Protein AF-A0A3M6ZPI3-F1 (afdb_monomer_lite)

pLDDT: mean 74.6, std 17.14, range [39.28, 96.81]

Organism: Hortaea werneckii (NCBI:txid91943)

Radius of gyration: 44.66 Å; chains: 1; bounding box: 97×55×138 Å

Secondary structure (DSSP, 8-state):
--HHHHHHHHHHHHHHHHHHHHHHHHTSPPPPPP--------S-----PPPP-----------TTEEE--SSS--EEEHHHHHHHHHHHHHHHHHHHHHHHHHHHHHHHHHHHHHHHHHTEEEETTEEEEEEGGGTEEEEPP-SSSTTSPPPSEEEETTEEEEE-TTS-EEEHHHHHTT-SS------TTSPB-HHHHHHS--TTGGG-SSB--SS-HHHHHHS--HHHHTT---S-----HHHHHHHHHHHHHHHHHHS-SS----------------------------------------

Foldseek 3Di:
DPPVVVVVVVVVVVVVVVVVVVVVVVPPDDDDDDPDPPPDDDPDDDDDDDDDDDDDDPDDDDDPFWDFDPDPDRDIDGPVVVVVVVVVVVVVVVVVVVVVVVVVVVVVVVVVVVVVQVVQWDAWPNWIWGQPPPNQKTHGDDDPPCNPPAADQWTADPNFIWGQDPVRITGGPCVVQVPDPDHDQDAPPLAAADPCCQPVVDDPCPSVDNHDNDNADRCCRNQVDDPCVVVVNDPTDRDDDPVVVVVNVVVVVVVVVVVPPPDDDDDDDDDDDDDDDDDDDDDDDDDDDDDDDPDDPPDDDDD

Sequence (303 aa):
MSEQADLQARIAAIAGKINQHKQQQYDQPPPPPHPIHVHRWSPYGRGGRPLHKNRTLVVGGQQEGFVAARGINNQLMTKEAYDREQAAKQESKEQHRANKRQKRNEEEQNRILRYAEESHMLDVAGLRFRVAARGSKLVRVYDGVTDSQETPKRAQALQVNFFRTKHGNLARAGALASACRYPHINVSPAAPVCRSFATLGFCAKGPDCDKRHVVECPDYANHGFCADRDNGLCYLPHPDRAAILRKAAERQAKIEASQDFSDLSSDDEGEPDESEDVDSDVEIIVGEDTHELSHQQDFVKVA

Structure (mmCIF, N/CA/C/O backbone):
data_AF-A0A3M6ZPI3-F1
#
_entry.id   AF-A0A3M6ZPI3-F1
#
loop_
_atom_site.group_PDB
_atom_site.id
_atom_site.type_symbol
_atom_site.label_atom_id
_atom_site.label_alt_id
_atom_site.label_comp_id
_atom_site.label_asym_id
_atom_site.label_entity_id
_atom_site.label_seq_id
_atom_site.pdbx_PDB_ins_code
_atom_site.Cartn_x
_atom_site.Cartn_y
_atom_site.Cartn_z
_atom_site.occupancy
_atom_site.B_iso_or_equiv
_atom_site.auth_seq_id
_atom_site.auth_comp_id
_atom_site.auth_asym_id
_atom_site.auth_atom_id
_atom_site.pdbx_PDB_model_num
ATOM 1 N N . MET A 1 1 ? -7.763 25.723 18.746 1.00 53.34 1 MET A N 1
ATOM 2 C CA . MET A 1 1 ? -8.585 25.521 19.964 1.00 53.34 1 MET A CA 1
ATOM 3 C C . MET A 1 1 ? -10.079 25.291 19.664 1.00 53.34 1 MET A C 1
ATOM 5 O O . MET A 1 1 ? -10.839 25.173 20.611 1.00 53.34 1 MET A O 1
ATOM 9 N N . SER A 1 2 ? -10.530 25.188 18.403 1.00 75.06 2 SER A N 1
ATOM 10 C CA . SER A 1 2 ? -11.967 25.145 18.049 1.00 75.06 2 SER A CA 1
ATOM 11 C C . SER A 1 2 ? -12.523 23.757 17.697 1.00 75.06 2 SER A C 1
ATOM 13 O O . SER A 1 2 ? -13.659 23.459 18.040 1.00 75.06 2 SER A O 1
ATOM 15 N N . GLU A 1 3 ? -11.736 22.865 17.089 1.00 84.69 3 GLU A N 1
ATOM 16 C CA . GLU A 1 3 ? -12.272 21.612 16.522 1.00 84.69 3 GLU A CA 1
ATOM 17 C C . GLU A 1 3 ? -12.842 20.645 17.572 1.00 84.69 3 GLU A C 1
ATOM 19 O O . GLU A 1 3 ? -13.864 19.995 17.350 1.00 84.69 3 GLU A O 1
ATOM 24 N N . GLN A 1 4 ? -12.218 20.570 18.750 1.00 88.19 4 GLN A N 1
ATOM 25 C CA . GLN A 1 4 ? -12.686 19.700 19.830 1.00 88.19 4 GLN A CA 1
ATOM 26 C C . GLN A 1 4 ? -13.959 20.241 20.498 1.00 88.19 4 GLN A C 1
ATOM 28 O O . GLN A 1 4 ? -14.828 19.456 20.878 1.00 88.19 4 GLN A O 1
ATOM 33 N N . ALA A 1 5 ? -14.103 21.568 20.576 1.00 89.56 5 ALA A N 1
ATOM 34 C CA . ALA A 1 5 ? -15.322 22.217 21.052 1.00 89.56 5 ALA A CA 1
ATOM 35 C C . ALA A 1 5 ? -16.474 22.032 20.049 1.00 89.56 5 ALA A C 1
ATOM 37 O O . ALA A 1 5 ? -17.590 21.700 20.447 1.00 89.56 5 ALA A O 1
ATOM 38 N N . ASP A 1 6 ? -16.186 22.131 18.748 1.00 91.56 6 ASP A N 1
ATOM 39 C CA . ASP A 1 6 ? -17.165 21.896 17.683 1.00 91.56 6 ASP A CA 1
ATOM 40 C C . ASP A 1 6 ? -17.649 20.439 17.660 1.00 91.56 6 ASP A C 1
ATOM 42 O O . ASP A 1 6 ? -18.842 20.170 17.494 1.00 91.56 6 ASP A O 1
ATOM 46 N N . LEU A 1 7 ? -16.748 19.475 17.878 1.00 93.31 7 LEU A N 1
ATOM 47 C CA . LEU A 1 7 ? -17.109 18.063 18.014 1.00 93.31 7 LEU A CA 1
ATOM 48 C C . LEU A 1 7 ? -17.984 17.815 19.247 1.00 93.31 7 LEU A C 1
ATOM 50 O O . LEU A 1 7 ? -19.004 17.133 19.142 1.00 93.31 7 LEU A O 1
ATOM 54 N N . GLN A 1 8 ? -17.638 18.399 20.395 1.00 94.06 8 GLN A N 1
ATOM 55 C CA . GLN A 1 8 ? -18.449 18.289 21.611 1.00 94.06 8 GLN A CA 1
ATOM 56 C C . GLN A 1 8 ? -19.839 18.916 21.430 1.00 94.06 8 GLN A C 1
ATOM 58 O O . GLN A 1 8 ? -20.834 18.313 21.836 1.00 94.06 8 GLN A O 1
ATOM 63 N N . ALA A 1 9 ? -19.935 20.058 20.744 1.00 93.38 9 ALA A N 1
ATOM 64 C CA . ALA A 1 9 ? -21.207 20.699 20.421 1.00 93.38 9 ALA A CA 1
ATOM 65 C C . ALA A 1 9 ? -22.076 19.832 19.491 1.00 93.38 9 ALA A C 1
ATOM 67 O O . ALA A 1 9 ? -23.279 19.685 19.717 1.00 93.38 9 ALA A O 1
ATOM 68 N N . ARG A 1 10 ? -21.475 19.187 18.481 1.00 93.06 10 ARG A N 1
ATOM 69 C CA . ARG A 1 10 ? -22.184 18.255 17.584 1.00 93.06 10 ARG A CA 1
ATOM 70 C C . ARG A 1 10 ? -22.680 17.012 18.319 1.00 93.06 10 ARG A C 1
ATOM 72 O O . ARG A 1 10 ? -23.819 16.599 18.103 1.00 93.06 10 ARG A O 1
ATOM 79 N N . ILE A 1 11 ? -21.864 16.443 19.208 1.00 95.50 11 ILE A N 1
ATOM 80 C CA . ILE A 1 11 ? -22.257 15.296 20.040 1.00 95.50 11 ILE A CA 1
ATOM 81 C C . ILE A 1 11 ? -23.429 15.681 20.951 1.00 95.50 11 ILE A C 1
ATOM 83 O O . ILE A 1 11 ? -24.429 14.961 20.996 1.00 95.50 11 ILE A O 1
ATOM 87 N N . ALA A 1 12 ? -23.353 16.835 21.620 1.00 93.94 12 ALA A N 1
ATOM 88 C CA . ALA A 1 12 ? -24.421 17.330 22.486 1.00 93.94 12 ALA A CA 1
ATOM 89 C C . ALA A 1 12 ? -25.735 17.564 21.716 1.00 93.94 12 ALA A C 1
ATOM 91 O O . ALA A 1 12 ? -26.806 17.174 22.184 1.00 93.94 12 ALA A O 1
ATOM 92 N N . ALA A 1 13 ? -25.663 18.121 20.503 1.00 92.06 13 ALA A N 1
ATOM 93 C CA . ALA A 1 13 ? -26.831 18.337 19.650 1.00 92.06 13 ALA A CA 1
ATOM 94 C C . ALA A 1 13 ? -27.497 17.019 19.207 1.00 92.06 13 ALA A C 1
ATOM 96 O O . ALA A 1 13 ? -28.725 16.909 19.213 1.00 92.06 13 ALA A O 1
ATOM 97 N N . ILE A 1 14 ? -26.704 16.002 18.852 1.00 94.38 14 ILE A N 1
ATOM 98 C CA . ILE A 1 14 ? -27.220 14.674 18.484 1.00 94.38 14 ILE A CA 1
ATOM 99 C C . ILE A 1 14 ? -27.858 13.990 19.698 1.00 94.38 14 ILE A C 1
ATOM 101 O O . ILE A 1 14 ? -28.962 13.455 19.587 1.00 94.38 14 ILE A O 1
ATOM 105 N N . ALA A 1 15 ? -27.222 14.062 20.870 1.00 94.12 15 ALA A N 1
ATOM 106 C CA . ALA A 1 15 ? -27.777 13.519 22.107 1.00 94.12 15 ALA A CA 1
ATOM 107 C C . ALA A 1 15 ? -29.123 14.176 22.474 1.00 94.12 15 ALA A C 1
ATOM 109 O O . ALA A 1 15 ? -30.068 13.482 22.856 1.00 94.12 15 ALA A O 1
ATOM 110 N N . GLY A 1 16 ? -29.245 15.494 22.280 1.00 92.94 16 GLY A N 1
ATOM 111 C CA . GLY A 1 16 ? -30.501 16.226 22.457 1.00 92.94 16 GLY A CA 1
ATOM 112 C C . GLY A 1 16 ? -31.619 15.730 21.535 1.00 92.94 16 GLY A C 1
ATOM 113 O O . GLY A 1 16 ? -32.716 15.434 22.008 1.00 92.94 16 GLY A O 1
ATOM 114 N N . LYS A 1 17 ? -31.333 15.553 20.236 1.00 90.88 17 LYS A N 1
ATOM 115 C CA . LYS A 1 17 ? -32.304 15.023 19.257 1.00 90.88 17 LYS A CA 1
ATOM 116 C C . LYS A 1 17 ? -32.778 13.610 19.605 1.00 90.88 17 LYS A C 1
ATOM 118 O O . LYS A 1 17 ? -33.966 13.320 19.494 1.00 90.88 17 LYS A O 1
ATOM 123 N N . ILE A 1 18 ? -31.874 12.743 20.066 1.00 91.81 18 ILE A N 1
ATOM 124 C CA . ILE A 1 18 ? -32.220 11.377 20.487 1.00 91.81 18 ILE A CA 1
ATOM 125 C C . ILE A 1 18 ? -33.164 11.403 21.694 1.00 91.81 18 ILE A C 1
ATOM 127 O O . ILE A 1 18 ? -34.127 10.639 21.732 1.00 91.81 18 ILE A O 1
ATOM 131 N N . ASN A 1 19 ? -32.923 12.280 22.669 1.00 89.12 19 ASN A N 1
ATOM 132 C CA . ASN A 1 19 ? -33.780 12.385 23.850 1.00 89.12 19 ASN A CA 1
ATOM 133 C C . ASN A 1 19 ? -35.176 12.923 23.514 1.00 89.12 19 ASN A C 1
ATOM 135 O O . ASN A 1 19 ? -36.155 12.394 24.033 1.00 89.12 19 ASN A O 1
ATOM 139 N N . GLN A 1 20 ? -35.278 13.896 22.605 1.00 85.31 20 GLN A N 1
ATOM 140 C CA . GLN A 1 20 ? -36.570 14.379 22.101 1.00 85.31 20 GLN A CA 1
ATOM 141 C C . GLN A 1 20 ? -37.336 13.272 21.371 1.00 85.31 20 GLN A C 1
ATOM 143 O O . GLN A 1 20 ? -38.523 13.078 21.614 1.00 85.31 20 GLN A O 1
ATOM 148 N N . HIS A 1 21 ? -36.655 12.494 20.525 1.00 82.56 21 HIS A N 1
ATOM 149 C CA . HIS A 1 21 ? -37.292 11.392 19.806 1.00 82.56 21 HIS A CA 1
ATOM 150 C C . HIS A 1 21 ? -37.744 10.264 20.747 1.00 82.56 21 HIS A C 1
ATOM 152 O O . HIS A 1 21 ? -38.820 9.698 20.572 1.00 82.56 21 HIS A O 1
ATOM 158 N N . LYS A 1 22 ? -36.967 9.979 21.799 1.00 84.00 22 LYS A N 1
ATOM 159 C CA . LYS A 1 22 ? -37.374 9.043 22.855 1.00 84.00 22 LYS A CA 1
ATOM 160 C C . LYS A 1 22 ? -38.575 9.558 23.645 1.00 84.00 22 LYS A C 1
ATOM 162 O O . LYS A 1 22 ? -39.481 8.778 23.893 1.00 84.00 22 LYS A O 1
ATOM 167 N N . GLN A 1 23 ? -38.618 10.842 24.009 1.00 79.81 23 GLN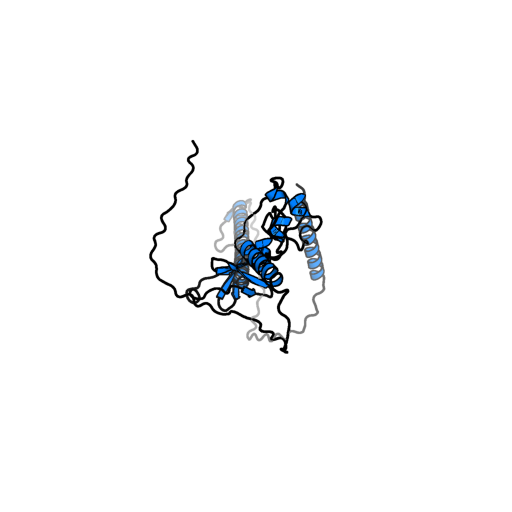 A N 1
ATOM 168 C CA . GLN A 1 23 ? -39.795 11.441 24.657 1.00 79.81 23 GLN A CA 1
ATOM 169 C C . GLN A 1 23 ? -41.045 11.316 23.776 1.00 79.81 23 GLN A C 1
ATOM 171 O O . GLN A 1 23 ? -42.066 10.841 24.254 1.00 79.81 23 GLN A O 1
ATOM 176 N N . GLN A 1 24 ? -40.929 11.587 22.471 1.00 77.44 24 GLN A N 1
ATOM 177 C CA . GLN A 1 24 ? -42.028 11.388 21.515 1.00 77.44 24 GLN A CA 1
ATOM 178 C C . GLN A 1 24 ? -42.494 9.925 21.417 1.00 77.44 24 GLN A C 1
ATOM 180 O O . GLN A 1 24 ? -43.673 9.678 21.178 1.00 77.44 24 GLN A O 1
ATOM 185 N N . GLN A 1 25 ? -41.600 8.948 21.609 1.00 70.19 25 GLN A N 1
ATOM 186 C CA . GLN A 1 25 ? -41.982 7.533 21.693 1.00 70.19 25 GLN A CA 1
ATOM 187 C C . GLN A 1 25 ? -42.700 7.182 23.005 1.00 70.19 25 GLN A C 1
ATOM 189 O O . GLN A 1 25 ? -43.543 6.290 22.997 1.00 70.19 25 GLN A O 1
ATOM 194 N N . TYR A 1 26 ? -42.396 7.862 24.115 1.00 65.75 26 TYR A N 1
ATOM 195 C CA . TYR A 1 26 ? -43.089 7.659 25.394 1.00 65.75 26 TYR A CA 1
ATOM 196 C C . TYR A 1 26 ? -44.476 8.317 25.440 1.00 65.75 26 TYR A C 1
ATOM 198 O O . TYR A 1 26 ? -45.334 7.830 26.172 1.00 65.75 26 TYR A O 1
ATOM 206 N N . ASP A 1 27 ? -44.709 9.368 24.648 1.00 67.25 27 ASP A N 1
ATOM 207 C CA . ASP A 1 27 ? -46.010 10.049 24.540 1.00 67.25 27 ASP A CA 1
ATOM 208 C C . ASP A 1 27 ? -47.000 9.348 23.588 1.00 67.25 27 ASP A C 1
ATOM 210 O O . ASP A 1 27 ? -48.148 9.780 23.457 1.00 67.25 27 ASP A O 1
ATOM 214 N N . GLN A 1 28 ? -46.606 8.250 22.931 1.00 65.81 28 GLN A N 1
ATOM 215 C CA . GLN A 1 28 ? -47.577 7.411 22.229 1.00 65.81 28 GLN A CA 1
ATOM 216 C C . GLN A 1 28 ? -48.425 6.644 23.257 1.00 65.81 28 GLN A C 1
ATOM 218 O O . GLN A 1 28 ? -47.864 5.945 24.107 1.00 65.81 28 GLN A O 1
ATOM 223 N N . PRO A 1 29 ? -49.769 6.735 23.199 1.00 67.12 29 PRO A N 1
ATOM 224 C CA . PRO A 1 29 ? -50.619 5.926 24.059 1.00 67.12 29 PRO A CA 1
ATOM 225 C C . PRO A 1 29 ? -50.303 4.443 23.815 1.00 67.12 29 PRO A C 1
ATOM 227 O O . PRO A 1 29 ? -50.091 4.047 22.663 1.00 67.12 29 PRO A O 1
ATOM 230 N N . PRO A 1 30 ? -50.242 3.614 24.873 1.00 67.19 30 PRO A N 1
ATOM 231 C CA . PRO A 1 30 ? -49.919 2.205 24.715 1.00 67.19 30 PRO A CA 1
ATOM 232 C C . PRO A 1 30 ? -50.911 1.553 23.739 1.00 67.19 30 PRO A C 1
ATOM 234 O O . PRO A 1 30 ? -52.104 1.878 23.788 1.00 67.19 30 PRO A O 1
ATOM 237 N N . PRO A 1 31 ? -50.459 0.637 22.860 1.00 67.50 31 PRO A N 1
ATOM 238 C CA . PRO A 1 31 ? -51.375 -0.115 22.015 1.00 67.50 31 PRO A CA 1
ATOM 239 C C . PRO A 1 31 ? -52.409 -0.832 22.898 1.00 67.50 31 PRO A C 1
ATOM 241 O O . PRO A 1 31 ? -52.067 -1.261 24.010 1.00 67.50 31 PRO A O 1
ATOM 244 N N . PRO A 1 32 ? -53.672 -0.955 22.445 1.00 67.88 32 PRO A N 1
ATOM 245 C CA . PRO A 1 32 ? -54.704 -1.618 23.227 1.00 67.88 32 PRO A CA 1
ATOM 246 C C . PRO A 1 32 ? -54.232 -3.034 23.582 1.00 67.88 32 PRO A C 1
ATOM 248 O O . PRO A 1 32 ? -53.682 -3.726 22.720 1.00 67.88 32 PRO A O 1
ATOM 251 N N . PRO A 1 33 ? -54.404 -3.477 24.839 1.00 60.94 33 PRO A N 1
ATOM 252 C CA . PRO A 1 33 ? -53.925 -4.783 25.252 1.00 60.94 33 PRO A CA 1
ATOM 253 C C . PRO A 1 33 ? -54.627 -5.859 24.424 1.00 60.94 33 PRO A C 1
ATOM 255 O O . PRO A 1 33 ? -55.851 -5.989 24.452 1.00 60.94 33 PRO A O 1
ATOM 258 N N . HIS A 1 34 ? -53.845 -6.651 23.692 1.00 61.28 34 HIS A N 1
ATOM 259 C CA . HIS A 1 34 ? -54.332 -7.902 23.127 1.00 61.28 34 HIS A CA 1
ATOM 260 C C . HIS A 1 34 ? -54.788 -8.806 24.284 1.00 61.28 34 HIS A C 1
ATOM 262 O O . HIS A 1 34 ? -54.111 -8.839 25.318 1.00 61.28 34 HIS A O 1
ATOM 268 N N . PRO A 1 35 ? -55.912 -9.534 24.158 1.00 50.72 35 PRO A N 1
ATOM 269 C CA . PRO A 1 35 ? -56.387 -10.404 25.222 1.00 50.72 35 PRO A CA 1
ATOM 270 C C . PRO A 1 35 ? -55.397 -11.558 25.400 1.00 50.72 35 PRO A C 1
ATOM 272 O O . PRO A 1 35 ? -55.419 -12.551 24.678 1.00 50.72 35 PRO A O 1
ATOM 275 N N . ILE A 1 36 ? -54.495 -11.416 26.370 1.00 47.53 36 ILE A N 1
ATOM 276 C CA . ILE A 1 36 ? -53.650 -12.512 26.826 1.00 47.53 36 ILE A CA 1
ATOM 277 C C . ILE A 1 36 ? -54.541 -13.413 27.677 1.00 47.53 36 ILE A C 1
ATOM 279 O O . ILE A 1 36 ? -54.899 -13.068 28.804 1.00 47.53 36 ILE A O 1
ATOM 283 N N . HIS A 1 37 ? -54.887 -14.583 27.143 1.00 51.16 37 HIS A N 1
ATOM 284 C CA . HIS A 1 37 ? -55.410 -15.691 27.934 1.00 51.16 37 HIS A CA 1
ATOM 285 C C . HIS A 1 37 ? -54.324 -16.163 28.909 1.00 51.16 37 HIS A C 1
ATOM 287 O O . HIS A 1 37 ? -53.529 -17.057 28.626 1.00 51.16 37 HIS A O 1
ATOM 293 N N . VAL A 1 38 ? -54.277 -15.542 30.085 1.00 46.59 38 VAL A N 1
ATOM 294 C CA . VAL A 1 38 ? -53.527 -16.052 31.232 1.00 46.59 38 VAL A CA 1
ATOM 295 C C . VAL A 1 38 ? -54.338 -17.188 31.845 1.00 46.59 38 VAL A C 1
ATOM 297 O O . VAL A 1 38 ? -55.257 -16.965 32.632 1.00 46.59 38 VAL A O 1
ATOM 300 N N . HIS A 1 39 ? -53.982 -18.430 31.523 1.00 47.19 39 HIS A N 1
ATOM 301 C CA . HIS A 1 39 ? -54.366 -19.575 32.345 1.00 47.19 39 HIS A CA 1
ATOM 302 C C . HIS A 1 39 ? -53.589 -19.515 33.665 1.00 47.19 39 HIS A C 1
ATOM 304 O O . HIS A 1 39 ? -52.565 -20.166 33.854 1.00 47.19 39 HIS A O 1
ATOM 310 N N . ARG A 1 40 ? -54.075 -18.694 34.599 1.00 45.50 40 ARG A N 1
ATOM 311 C CA . ARG A 1 40 ? -53.619 -18.686 35.988 1.00 45.50 40 ARG A CA 1
ATOM 312 C C . ARG A 1 40 ? -54.341 -19.798 36.744 1.00 45.50 40 ARG A C 1
ATOM 314 O O . ARG A 1 40 ? -55.361 -19.562 37.381 1.00 45.50 40 ARG A O 1
ATOM 321 N N . TRP A 1 41 ? -53.800 -21.010 36.688 1.00 40.91 41 TRP A N 1
ATOM 322 C CA . TRP A 1 41 ? -54.114 -22.035 37.682 1.00 40.91 41 TRP A CA 1
ATOM 323 C C . TRP A 1 41 ? -53.323 -21.734 38.963 1.00 40.91 41 TRP A C 1
ATOM 325 O O . TRP A 1 41 ? -52.097 -21.679 38.948 1.00 40.91 41 TRP A O 1
ATOM 335 N N . SER A 1 42 ? -54.028 -21.503 40.071 1.00 49.81 42 SER A N 1
ATOM 336 C CA . SER A 1 42 ? -53.460 -21.409 41.422 1.00 49.81 42 SER A CA 1
ATOM 337 C C . SER A 1 42 ? -54.408 -22.140 42.382 1.00 49.81 42 SER A C 1
ATOM 339 O O . SER A 1 42 ? -55.502 -21.624 42.608 1.00 49.81 42 SER A O 1
ATOM 341 N N . PRO A 1 43 ? -54.053 -23.312 42.949 1.00 53.34 43 PRO A N 1
ATOM 342 C CA . PRO A 1 43 ? -55.037 -24.185 43.600 1.00 53.34 43 PRO A CA 1
ATOM 343 C C . PRO A 1 43 ? -55.426 -23.807 45.034 1.00 53.34 43 PRO A C 1
ATOM 345 O O . PRO A 1 43 ? -56.278 -24.470 45.609 1.00 53.34 43 PRO A O 1
ATOM 348 N N . TYR A 1 44 ? -54.856 -22.760 45.638 1.00 49.94 44 TYR A N 1
ATOM 349 C CA . TYR A 1 44 ? -55.232 -22.363 46.998 1.00 49.94 44 TYR A CA 1
ATOM 350 C C . TYR A 1 44 ? -55.310 -20.843 47.132 1.00 49.94 44 TYR A C 1
ATOM 352 O O . TYR A 1 44 ? -54.299 -20.140 47.148 1.00 49.94 44 TYR A O 1
ATOM 360 N N . GLY A 1 45 ? -56.538 -20.334 47.246 1.00 51.03 45 GLY A N 1
ATOM 361 C CA . GLY A 1 45 ? -56.807 -18.979 47.704 1.00 51.03 45 GLY A CA 1
ATOM 362 C C . GLY A 1 45 ? -56.515 -18.882 49.197 1.00 51.03 45 GLY A C 1
ATOM 363 O O . GLY A 1 45 ? -57.255 -19.425 50.013 1.00 51.03 45 GLY A O 1
ATOM 364 N N . ARG A 1 46 ? -55.439 -18.186 49.573 1.00 49.19 46 ARG A N 1
ATOM 365 C CA . ARG A 1 46 ? -55.210 -17.804 50.968 1.00 49.19 46 ARG A CA 1
ATOM 366 C C . ARG A 1 46 ? -55.574 -16.332 51.131 1.00 49.19 46 ARG A C 1
ATOM 368 O O . ARG A 1 46 ? -54.844 -15.452 50.682 1.00 49.19 46 ARG A O 1
ATOM 375 N N . GLY A 1 47 ? -56.723 -16.083 51.757 1.00 51.41 47 GLY A N 1
ATOM 376 C CA . GLY A 1 47 ? -57.144 -14.753 52.179 1.00 51.41 47 GLY A CA 1
ATOM 377 C C . GLY A 1 47 ? -56.080 -14.110 53.070 1.00 51.41 47 GLY A C 1
ATOM 378 O O . GLY A 1 47 ? -55.771 -14.611 54.151 1.00 51.41 47 GLY A O 1
ATOM 379 N N . GLY A 1 48 ? -55.504 -13.006 52.601 1.00 47.78 48 GLY A N 1
ATOM 380 C CA . GLY A 1 48 ? -54.637 -12.150 53.398 1.00 47.78 48 GLY A CA 1
ATOM 381 C C . GLY A 1 48 ? -55.489 -11.163 54.186 1.00 47.78 48 GLY A C 1
ATOM 382 O O . GLY A 1 48 ? -56.064 -10.245 53.609 1.00 47.78 48 GLY A O 1
ATOM 383 N N . ARG A 1 49 ? -55.579 -11.357 55.505 1.00 53.03 49 ARG A N 1
ATOM 384 C CA . ARG A 1 49 ? -56.100 -10.350 56.442 1.00 53.03 49 ARG A CA 1
ATOM 385 C C . ARG A 1 49 ? -55.321 -9.033 56.273 1.00 53.03 49 ARG A C 1
ATOM 387 O O . ARG A 1 49 ? -54.100 -9.091 56.111 1.00 53.03 49 ARG A O 1
ATOM 394 N N . PRO A 1 50 ? -55.967 -7.858 56.365 1.00 53.34 50 PRO A N 1
ATOM 395 C CA . PRO A 1 50 ? -55.247 -6.596 56.350 1.00 53.34 50 PRO A CA 1
ATOM 396 C C . PRO A 1 50 ? -54.392 -6.486 57.617 1.00 53.34 50 PRO A C 1
ATOM 398 O O . PRO A 1 50 ? -54.887 -6.572 58.741 1.00 53.34 50 PRO A O 1
ATOM 401 N N . LEU A 1 51 ? -53.086 -6.331 57.411 1.00 46.91 51 LEU A N 1
ATOM 402 C CA . LEU A 1 51 ? -52.100 -6.079 58.451 1.00 46.91 51 LEU A CA 1
ATOM 403 C C . LEU A 1 51 ? -52.427 -4.736 59.120 1.00 46.91 51 LEU A C 1
ATOM 405 O O . LEU A 1 51 ? -52.438 -3.688 58.471 1.00 46.91 51 LEU A O 1
ATOM 409 N N . HIS A 1 52 ? -52.723 -4.781 60.416 1.00 48.31 52 HIS A N 1
ATOM 410 C CA . HIS A 1 52 ? -52.931 -3.607 61.249 1.00 48.31 52 HIS A CA 1
ATOM 411 C C . HIS A 1 52 ? -51.667 -2.737 61.208 1.00 48.31 52 HIS A C 1
ATOM 413 O O . HIS A 1 52 ? -50.562 -3.183 61.505 1.00 48.31 52 HIS A O 1
ATOM 419 N N . LYS A 1 53 ? -51.824 -1.478 60.792 1.00 52.16 53 LYS A N 1
ATOM 420 C CA . LYS A 1 53 ? -50.765 -0.475 60.901 1.00 52.16 53 LYS A CA 1
ATOM 421 C C . LYS A 1 53 ? -50.600 -0.158 62.383 1.00 52.16 53 LYS A C 1
ATOM 423 O O . LYS A 1 53 ? -51.507 0.396 62.999 1.00 52.16 53 LYS A O 1
ATOM 428 N N . ASN A 1 54 ? -49.456 -0.524 62.947 1.00 48.16 54 ASN A N 1
ATOM 429 C CA . ASN A 1 54 ? -49.103 -0.184 64.319 1.00 48.16 54 ASN A CA 1
ATOM 430 C C . ASN A 1 54 ? -49.118 1.342 64.477 1.00 48.16 54 ASN A C 1
ATOM 432 O O . ASN A 1 54 ? -48.304 2.044 63.874 1.00 48.16 54 ASN A O 1
ATOM 436 N N . ARG A 1 55 ? -50.066 1.845 65.277 1.00 51.28 55 ARG A N 1
ATOM 437 C CA . ARG A 1 55 ? -50.062 3.208 65.819 1.00 51.28 55 ARG A CA 1
ATOM 438 C C . ARG A 1 55 ? -48.759 3.383 66.592 1.00 51.28 55 ARG A C 1
ATOM 440 O O . ARG A 1 55 ? -48.544 2.713 67.597 1.00 51.28 55 ARG A O 1
ATOM 447 N N . THR A 1 56 ? -47.889 4.264 66.119 1.00 52.69 56 THR A N 1
ATOM 448 C CA . THR A 1 56 ? -46.722 4.703 66.882 1.00 52.69 56 THR A CA 1
ATOM 449 C C . THR A 1 56 ? -47.208 5.455 68.117 1.00 52.69 56 THR A C 1
ATOM 451 O O . THR A 1 56 ? -47.855 6.495 68.000 1.00 52.69 56 THR A O 1
ATOM 454 N N . LEU A 1 57 ? -46.928 4.897 69.293 1.00 53.09 57 LEU A N 1
ATOM 455 C CA . LEU A 1 57 ? -47.077 5.553 70.587 1.00 53.09 57 LEU A CA 1
ATOM 456 C C . LEU A 1 57 ? -46.040 6.684 70.645 1.00 53.09 57 LEU A C 1
ATOM 458 O O . LEU A 1 57 ? -44.840 6.423 70.677 1.00 53.09 57 LEU A O 1
ATOM 462 N N . VAL A 1 58 ? -46.497 7.935 70.588 1.00 47.50 58 VAL A N 1
ATOM 463 C CA . VAL A 1 58 ? -45.652 9.101 70.865 1.00 47.50 58 VAL A CA 1
ATOM 464 C C . VAL A 1 58 ? -45.564 9.217 72.383 1.00 47.50 58 VAL A C 1
ATOM 466 O O . VAL A 1 58 ? -46.504 9.674 73.028 1.00 47.50 58 VAL A O 1
ATOM 469 N N . VAL A 1 59 ? -44.461 8.735 72.955 1.00 46.00 59 VAL A N 1
ATOM 470 C CA . VAL A 1 59 ? -44.107 8.996 74.353 1.00 46.00 59 VAL A CA 1
ATOM 471 C C . VAL A 1 59 ? -43.400 10.347 74.383 1.00 46.00 59 VAL A C 1
ATOM 473 O O . VAL A 1 59 ? -42.359 10.522 73.753 1.00 46.00 59 VAL A O 1
ATOM 476 N N . GLY A 1 60 ? -44.015 11.315 75.061 1.00 46.00 60 GLY A N 1
ATOM 477 C CA . GLY A 1 60 ? -43.440 12.633 75.295 1.00 46.00 60 GLY A CA 1
ATOM 478 C C . GLY A 1 60 ? -42.236 12.545 76.230 1.00 46.00 60 GLY A C 1
ATOM 479 O O . GLY A 1 60 ? -42.326 11.974 77.313 1.00 46.00 60 GLY A O 1
ATOM 480 N N . GLY A 1 61 ? -41.120 13.122 75.799 1.00 44.41 61 GLY A N 1
ATOM 481 C CA . GLY A 1 61 ? -39.907 13.277 76.593 1.00 44.41 61 GLY A CA 1
ATOM 482 C C . GLY A 1 61 ? -38.760 13.736 75.701 1.00 44.41 61 GLY A C 1
ATOM 483 O O . GLY A 1 61 ? -38.407 13.047 74.750 1.00 44.41 61 GLY A O 1
ATOM 484 N N . GLN A 1 62 ? -38.224 14.922 75.978 1.00 49.59 62 GLN A N 1
ATOM 485 C CA . GLN A 1 62 ? -37.127 15.562 75.252 1.00 49.59 62 GLN A CA 1
ATOM 486 C C . GLN A 1 62 ? -35.909 14.629 75.140 1.00 49.59 62 GLN A C 1
ATOM 488 O O . GLN A 1 62 ? -35.155 14.460 76.092 1.00 49.59 62 GLN A O 1
ATOM 493 N N . GLN A 1 63 ? -35.703 14.033 73.968 1.00 54.66 63 GLN A N 1
ATOM 494 C CA . GLN A 1 63 ? -34.423 13.454 73.559 1.00 54.66 63 GLN A CA 1
ATOM 495 C C . GLN A 1 63 ? -34.128 13.949 72.145 1.00 54.66 63 GLN A C 1
ATOM 497 O O . GLN A 1 63 ? -34.295 13.242 71.151 1.00 54.66 63 GLN A O 1
ATOM 502 N N . GLU A 1 64 ? -33.766 15.225 72.048 1.00 55.91 64 GLU A N 1
ATOM 503 C CA . GLU A 1 64 ? -33.350 15.836 70.792 1.00 55.91 64 GLU A CA 1
ATOM 504 C C . GLU A 1 64 ? -32.020 15.210 70.352 1.00 55.91 64 GLU A C 1
ATOM 506 O O . GLU A 1 64 ? -30.978 15.451 70.953 1.00 55.91 64 GLU A O 1
ATOM 511 N N . GLY A 1 65 ? -32.058 14.360 69.319 1.00 60.62 65 GLY A N 1
ATOM 512 C CA . GLY A 1 65 ? -30.850 13.904 68.621 1.00 60.62 65 GLY A CA 1
ATOM 513 C C . GLY A 1 65 ? -30.683 12.398 68.423 1.00 60.62 65 GLY A C 1
ATOM 514 O O . GLY A 1 65 ? -29.768 12.012 67.698 1.00 60.62 65 GLY A O 1
ATOM 515 N N . PHE A 1 66 ? -31.546 11.545 68.983 1.00 57.84 66 PHE A N 1
ATOM 516 C CA . PHE A 1 66 ? -31.455 10.089 68.804 1.00 57.84 66 PHE A CA 1
ATOM 517 C C . PHE A 1 66 ? -32.574 9.549 67.906 1.00 57.84 66 PHE A C 1
ATOM 519 O O . PHE A 1 66 ? -33.749 9.857 68.095 1.00 57.84 66 PHE A O 1
ATOM 526 N N . VAL A 1 67 ? -32.209 8.730 66.917 1.00 63.44 67 VAL A N 1
ATOM 527 C CA . VAL A 1 67 ? -33.143 8.065 65.998 1.00 63.44 67 VAL A CA 1
ATOM 528 C C . VAL A 1 67 ? -33.042 6.559 66.229 1.00 63.44 67 VAL A C 1
ATOM 530 O O . VAL A 1 67 ? -31.951 5.989 66.229 1.00 63.44 67 VAL A O 1
ATOM 533 N N . ALA A 1 68 ? -34.181 5.898 66.441 1.00 59.25 68 ALA A N 1
ATOM 534 C CA . ALA A 1 68 ? -34.223 4.445 66.570 1.00 59.25 68 ALA A CA 1
ATOM 535 C C . ALA A 1 68 ? -34.031 3.795 65.191 1.00 59.25 68 ALA A C 1
ATOM 537 O O . ALA A 1 68 ? -34.887 3.928 64.308 1.00 59.25 68 ALA A O 1
ATOM 538 N N . ALA A 1 69 ? -32.925 3.073 65.004 1.00 56.91 69 ALA A N 1
ATOM 539 C CA . ALA A 1 69 ? -32.711 2.279 63.804 1.00 56.91 69 ALA A CA 1
ATOM 540 C C . ALA A 1 69 ? -33.728 1.125 63.783 1.00 56.91 69 ALA A C 1
ATOM 542 O O . ALA A 1 69 ? -33.731 0.267 64.665 1.00 56.91 69 ALA A O 1
ATOM 543 N N . ARG A 1 70 ? -34.622 1.097 62.785 1.00 60.88 70 ARG A N 1
ATOM 544 C CA . ARG A 1 70 ? -35.590 0.001 62.595 1.00 60.88 70 ARG A CA 1
ATOM 545 C C . ARG A 1 70 ? -34.874 -1.226 62.015 1.00 60.88 70 ARG A C 1
ATOM 547 O O . ARG A 1 70 ? -34.962 -1.494 60.819 1.00 60.88 70 ARG A O 1
ATOM 554 N N . GLY A 1 71 ? -34.128 -1.930 62.862 1.00 62.09 71 GLY A N 1
ATOM 555 C CA . GLY A 1 71 ? -33.433 -3.185 62.574 1.00 62.09 71 GLY A CA 1
ATOM 556 C C . GLY A 1 71 ? -33.773 -4.263 63.608 1.00 62.09 71 GLY A C 1
ATOM 557 O O . GLY A 1 71 ? -34.466 -4.000 64.581 1.00 62.09 71 GLY A O 1
ATOM 558 N N . ILE A 1 72 ? -33.288 -5.491 63.398 1.00 59.09 72 ILE A N 1
ATOM 559 C CA . ILE A 1 72 ? -33.551 -6.643 64.289 1.00 59.09 72 ILE A CA 1
ATOM 560 C C . ILE A 1 72 ? -33.023 -6.391 65.715 1.00 59.09 72 ILE A C 1
ATOM 562 O O . ILE A 1 72 ? -33.609 -6.863 66.683 1.00 59.09 72 ILE A O 1
ATOM 566 N N . ASN A 1 73 ? -31.981 -5.568 65.843 1.00 61.31 73 ASN A N 1
ATOM 567 C CA . ASN A 1 73 ? -31.481 -5.059 67.113 1.00 61.31 73 ASN A CA 1
ATOM 568 C C . ASN A 1 73 ? -31.774 -3.554 67.153 1.00 61.31 73 ASN A C 1
ATOM 570 O O . ASN A 1 73 ? -31.123 -2.782 66.451 1.00 61.31 73 ASN A O 1
ATOM 574 N N . ASN A 1 74 ? -32.777 -3.143 67.930 1.00 62.69 74 ASN A N 1
ATOM 575 C CA . ASN A 1 74 ? -33.182 -1.742 68.087 1.00 62.69 74 ASN A CA 1
ATOM 576 C C . ASN A 1 74 ? -32.125 -0.961 68.890 1.00 62.69 74 ASN A C 1
ATOM 578 O O . ASN A 1 74 ? -32.314 -0.688 70.074 1.00 62.69 74 ASN A O 1
ATOM 582 N N . GLN A 1 75 ? -30.991 -0.637 68.271 1.00 68.12 75 GLN A N 1
ATOM 583 C CA . GLN A 1 75 ? -29.974 0.225 68.868 1.00 68.12 75 GLN A CA 1
ATOM 584 C C . GLN A 1 75 ? -30.334 1.699 68.643 1.00 68.12 75 GLN A C 1
ATOM 586 O O . GLN A 1 75 ? -30.745 2.103 67.551 1.00 68.12 75 GLN A O 1
ATOM 591 N N . LEU A 1 76 ? -30.201 2.500 69.703 1.00 68.81 76 LEU A N 1
ATOM 592 C CA . LEU A 1 76 ? -30.366 3.950 69.649 1.00 68.81 76 LEU A CA 1
ATOM 593 C C . LEU A 1 76 ? -29.083 4.558 69.065 1.00 68.81 76 LEU A C 1
ATOM 595 O O . LEU A 1 76 ? -28.011 4.387 69.640 1.00 68.81 76 LEU A O 1
ATOM 599 N N . MET A 1 77 ? -29.179 5.258 67.934 1.00 70.12 77 MET A N 1
ATOM 600 C CA . MET A 1 77 ? -28.046 5.962 67.321 1.00 70.12 77 MET A CA 1
ATOM 601 C C . MET A 1 77 ? -28.300 7.467 67.289 1.00 70.12 77 MET A C 1
ATOM 603 O O . MET A 1 77 ? -29.450 7.912 67.269 1.00 70.12 77 MET A O 1
ATOM 607 N N . THR A 1 78 ? -27.229 8.265 67.273 1.00 83.44 78 THR A N 1
ATOM 608 C CA . THR A 1 78 ? -27.342 9.705 67.015 1.00 83.44 78 THR A CA 1
ATOM 609 C C . THR A 1 78 ? -27.831 9.934 65.582 1.00 83.44 78 THR A C 1
ATOM 611 O O . THR A 1 78 ? -27.520 9.159 64.674 1.00 83.44 78 THR A O 1
ATOM 614 N N . LYS A 1 79 ? -28.602 11.001 65.357 1.00 82.38 79 LYS A N 1
ATOM 615 C CA . LYS A 1 79 ? -29.178 11.349 64.047 1.00 82.38 79 LYS A CA 1
ATOM 616 C C . LYS A 1 79 ? -28.115 11.404 62.945 1.00 82.38 79 LYS A C 1
ATOM 618 O O . LYS A 1 79 ? -28.290 10.826 61.880 1.00 82.38 79 LYS A O 1
ATOM 623 N N . GLU A 1 80 ? -26.970 12.007 63.247 1.00 86.38 80 GLU A N 1
ATOM 624 C CA . GLU A 1 80 ? -25.846 12.113 62.314 1.00 86.38 80 GLU A CA 1
ATOM 625 C C . GLU A 1 80 ? -25.207 10.762 61.968 1.00 86.38 80 GLU A C 1
ATOM 627 O O . GLU A 1 80 ? -24.721 10.579 60.852 1.00 86.38 80 GLU A O 1
ATOM 632 N N . ALA A 1 81 ? -25.167 9.818 62.916 1.00 83.81 81 ALA A N 1
ATOM 633 C CA . ALA A 1 81 ? -24.641 8.478 62.665 1.00 83.81 81 ALA A CA 1
ATOM 634 C C . ALA A 1 81 ? -25.595 7.675 61.773 1.00 83.81 81 ALA A C 1
ATOM 636 O O . ALA A 1 81 ? -25.146 7.006 60.843 1.00 83.81 81 ALA A O 1
ATOM 637 N N . TYR A 1 82 ? -26.904 7.809 62.002 1.00 84.00 82 TYR A N 1
ATOM 638 C CA . TYR A 1 82 ? -27.929 7.194 61.166 1.00 84.00 82 TYR A CA 1
ATOM 639 C C . TYR A 1 82 ? -27.882 7.722 59.725 1.00 84.00 82 TYR A C 1
ATOM 641 O O . TYR A 1 82 ? -27.871 6.931 58.781 1.00 84.00 82 TYR A O 1
ATOM 649 N N . ASP A 1 83 ? -27.793 9.042 59.546 1.00 86.81 83 ASP A N 1
ATOM 650 C CA . ASP A 1 83 ? -27.748 9.669 58.221 1.00 86.81 83 ASP A CA 1
ATOM 651 C C . ASP A 1 83 ? -26.482 9.258 57.443 1.00 86.81 83 ASP A C 1
ATOM 653 O O . ASP A 1 83 ? -26.568 8.920 56.259 1.00 86.81 83 ASP A O 1
ATOM 657 N N . ARG A 1 84 ? -25.322 9.172 58.117 1.00 88.81 84 ARG A N 1
ATOM 658 C CA . ARG A 1 84 ? -24.076 8.642 57.529 1.00 88.81 84 ARG A CA 1
ATOM 659 C C . ARG A 1 84 ? -24.195 7.177 57.110 1.00 88.81 84 ARG A C 1
ATOM 661 O O . ARG A 1 84 ? -23.726 6.817 56.034 1.00 88.81 84 ARG A O 1
ATOM 668 N N . GLU A 1 85 ? -24.838 6.331 57.914 1.00 88.31 85 GLU A N 1
ATOM 669 C CA . GLU A 1 85 ? -25.040 4.918 57.569 1.00 88.31 85 GLU A CA 1
ATOM 670 C C . GLU A 1 85 ? -26.008 4.753 56.386 1.00 88.31 85 GLU A C 1
ATOM 672 O O . GLU A 1 85 ? -25.775 3.932 55.493 1.00 88.31 85 GLU A O 1
ATOM 677 N N . GLN A 1 86 ? -27.076 5.557 56.328 1.00 85.25 86 GLN A N 1
ATOM 678 C CA . GLN A 1 86 ? -27.989 5.546 55.184 1.00 85.25 86 GLN A CA 1
ATOM 679 C C . GLN A 1 86 ? -27.297 6.014 53.900 1.00 85.25 86 GLN A C 1
ATOM 681 O O . GLN A 1 86 ? -27.480 5.371 52.862 1.00 85.25 86 GLN A O 1
ATOM 686 N N . ALA A 1 87 ? -26.478 7.069 53.974 1.00 92.44 87 ALA A N 1
ATOM 687 C CA . ALA A 1 87 ? -25.675 7.542 52.851 1.00 92.44 87 ALA A CA 1
ATOM 688 C C . ALA A 1 87 ? -24.691 6.459 52.376 1.00 92.44 87 ALA A C 1
ATOM 690 O O . ALA A 1 87 ? -24.739 6.066 51.213 1.00 92.44 87 ALA A O 1
ATOM 691 N N . ALA A 1 88 ? -23.915 5.853 53.284 1.00 93.06 88 ALA A N 1
ATOM 692 C CA . ALA A 1 88 ? -22.982 4.771 52.951 1.00 93.06 88 ALA A CA 1
ATOM 693 C C . ALA A 1 88 ? -23.686 3.556 52.314 1.00 93.06 88 ALA A C 1
ATOM 695 O O . ALA A 1 88 ? -23.187 2.930 51.376 1.00 93.06 88 ALA A O 1
ATOM 696 N N . LYS A 1 89 ? -24.896 3.223 52.780 1.00 91.19 89 LYS A N 1
ATOM 697 C CA . LYS A 1 89 ? -25.708 2.142 52.206 1.00 91.19 89 LYS A CA 1
ATOM 698 C C . LYS A 1 89 ? -26.245 2.488 50.817 1.00 91.19 89 LYS A C 1
ATOM 700 O O . LYS A 1 89 ? -26.384 1.589 49.982 1.00 91.19 89 LYS A O 1
ATOM 705 N N . GLN A 1 90 ? -26.587 3.752 50.564 1.00 90.25 90 GLN A N 1
ATOM 706 C CA . GLN A 1 90 ? -26.971 4.228 49.233 1.00 90.25 90 GLN A CA 1
ATOM 707 C C . GLN A 1 90 ? -25.776 4.207 48.279 1.00 90.25 90 GLN A C 1
ATOM 709 O O . GLN A 1 90 ? -25.898 3.624 47.202 1.00 90.25 90 GLN A O 1
ATOM 714 N N . GLU A 1 91 ? -24.620 4.709 48.709 1.00 95.12 91 GLU A N 1
ATOM 715 C CA . GLU A 1 91 ? -23.371 4.687 47.943 1.00 95.12 91 GLU A CA 1
ATOM 716 C C . GLU A 1 91 ? -22.947 3.259 47.594 1.00 95.12 91 GLU A C 1
ATOM 718 O O . GLU A 1 91 ? -22.682 2.964 46.434 1.00 95.12 91 GLU A O 1
ATOM 723 N N . SER A 1 92 ? -22.977 2.323 48.547 1.00 95.12 92 SER A N 1
ATOM 724 C CA . SER A 1 92 ? -22.660 0.910 48.289 1.00 95.12 92 SER A CA 1
ATOM 725 C C . SER A 1 92 ? -23.605 0.279 47.255 1.00 95.12 92 SER A C 1
ATOM 727 O O . SER A 1 92 ? -23.173 -0.441 46.348 1.00 95.12 92 SER A O 1
ATOM 729 N N . LYS A 1 93 ? -24.910 0.581 47.330 1.00 93.88 93 LYS A N 1
ATOM 730 C CA . LYS A 1 93 ? -25.885 0.132 46.321 1.00 93.88 93 LYS A CA 1
ATOM 731 C C . LYS A 1 93 ? -25.617 0.757 44.955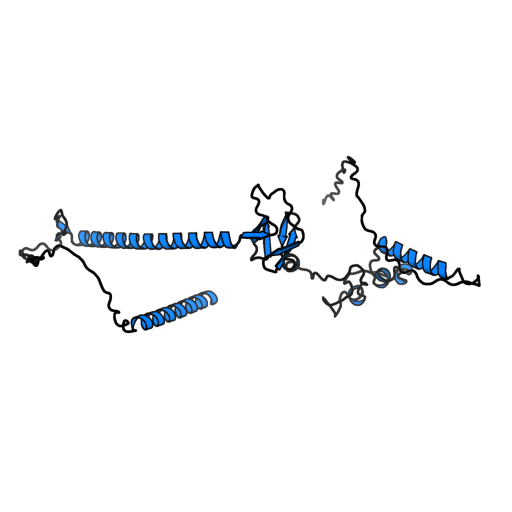 1.00 93.88 93 LYS A C 1
ATOM 733 O O . LYS A 1 93 ? -25.816 0.091 43.937 1.00 93.88 93 LYS A O 1
ATOM 738 N N . GLU A 1 94 ? -25.208 2.017 44.918 1.00 94.00 94 GLU A N 1
ATOM 739 C CA . GLU A 1 94 ? -24.880 2.726 43.687 1.00 94.00 94 GLU A CA 1
ATOM 740 C C . GLU A 1 94 ? -23.588 2.194 43.057 1.00 94.00 94 GLU A C 1
ATOM 742 O O . GLU A 1 94 ? -23.601 1.855 41.875 1.00 94.00 94 GLU A O 1
ATOM 747 N N . GLN A 1 95 ? -22.540 1.962 43.850 1.00 94.69 95 GLN A N 1
ATOM 748 C CA . GLN A 1 95 ? -21.310 1.282 43.438 1.00 94.69 95 GLN A CA 1
ATOM 749 C C . GLN A 1 95 ? -21.598 -0.122 42.899 1.00 94.69 95 GLN A C 1
ATOM 751 O O . GLN A 1 95 ? -21.110 -0.492 41.835 1.00 94.69 95 GLN A O 1
ATOM 756 N N . HIS A 1 96 ? -22.464 -0.898 43.560 1.00 96.06 96 HIS A N 1
ATOM 757 C CA . HIS A 1 96 ? -22.857 -2.217 43.060 1.00 96.06 96 HIS A CA 1
ATOM 758 C C . HIS A 1 96 ? -23.559 -2.132 41.692 1.00 96.06 96 HIS A C 1
ATOM 760 O O . HIS A 1 96 ? -23.286 -2.927 40.787 1.00 96.06 96 HIS A O 1
ATOM 766 N N . ARG A 1 97 ? -24.445 -1.144 41.503 1.00 95.31 97 ARG A N 1
ATOM 767 C CA . ARG A 1 97 ? -25.097 -0.887 40.208 1.00 95.31 97 ARG A CA 1
ATOM 768 C C . ARG A 1 97 ? -24.093 -0.419 39.151 1.00 95.31 97 ARG A C 1
ATOM 770 O O . ARG A 1 97 ? -24.220 -0.840 38.002 1.00 95.31 97 ARG A O 1
ATOM 777 N N . ALA A 1 98 ? -23.120 0.411 39.522 1.00 95.75 98 ALA A N 1
ATOM 778 C CA . ALA A 1 98 ? -22.060 0.895 38.644 1.00 95.75 98 ALA A CA 1
ATOM 779 C C . ALA A 1 98 ? -21.140 -0.249 38.193 1.00 95.75 98 ALA A C 1
ATOM 781 O O . ALA A 1 98 ? -20.988 -0.452 36.990 1.00 95.75 98 ALA A O 1
ATOM 782 N N . ASN A 1 99 ? -20.660 -1.086 39.116 1.00 96.00 99 ASN A N 1
ATOM 783 C CA . ASN A 1 99 ? -19.840 -2.262 38.805 1.00 96.00 99 ASN A CA 1
ATOM 784 C C . ASN A 1 99 ? -20.589 -3.247 37.899 1.00 96.00 99 ASN A C 1
ATOM 786 O O . ASN A 1 99 ? -20.030 -3.770 36.939 1.00 96.00 99 ASN A O 1
ATOM 790 N N . LYS A 1 100 ? -21.895 -3.460 38.126 1.00 96.81 100 LYS A N 1
ATOM 791 C CA . LYS A 1 100 ? -22.721 -4.296 37.237 1.00 96.81 100 LYS A CA 1
ATOM 792 C C . LYS A 1 100 ? -22.881 -3.695 35.832 1.00 96.81 100 LYS A C 1
ATOM 794 O O . LYS A 1 100 ? -23.059 -4.437 34.867 1.00 96.81 100 LYS A O 1
ATOM 799 N N . ARG A 1 101 ? -22.864 -2.364 35.689 1.00 93.50 101 ARG A N 1
ATOM 800 C CA . ARG A 1 101 ? -22.838 -1.697 34.374 1.00 93.50 101 ARG A CA 1
ATOM 801 C C . ARG A 1 101 ? -21.470 -1.857 33.712 1.00 93.50 101 ARG A C 1
ATOM 803 O O . ARG A 1 101 ? -21.441 -2.272 32.563 1.00 93.50 101 ARG A O 1
ATOM 810 N N . GLN A 1 102 ? -20.380 -1.617 34.440 1.00 94.25 102 GLN A N 1
ATOM 811 C CA . GLN A 1 102 ? -19.013 -1.784 33.934 1.00 94.25 102 GLN A CA 1
ATOM 812 C C . GLN A 1 102 ? -18.757 -3.212 33.452 1.00 94.25 102 GLN A C 1
ATOM 814 O O . GLN A 1 102 ? -18.379 -3.389 32.303 1.00 94.25 102 GLN A O 1
ATOM 819 N N . LYS A 1 103 ? -19.111 -4.226 34.250 1.00 96.19 103 LYS A N 1
ATOM 820 C CA . LYS A 1 103 ? -18.955 -5.634 33.861 1.00 96.19 103 LYS A CA 1
ATOM 821 C C . LYS A 1 103 ? -19.689 -5.982 32.560 1.00 96.19 103 LYS A C 1
ATOM 823 O O . LYS A 1 103 ? -19.147 -6.685 31.719 1.00 96.19 103 LYS A O 1
ATOM 828 N N . ARG A 1 104 ? -20.909 -5.463 32.361 1.00 93.56 104 ARG A N 1
ATOM 829 C CA . ARG A 1 104 ? -21.648 -5.663 31.099 1.00 93.56 104 ARG A CA 1
ATOM 830 C C . ARG A 1 104 ? -20.969 -4.968 29.920 1.00 93.56 104 ARG A C 1
ATOM 832 O O . ARG A 1 104 ? -20.887 -5.563 28.853 1.00 93.56 104 ARG A O 1
ATOM 839 N N . ASN A 1 105 ? -20.467 -3.750 30.121 1.00 94.81 105 ASN A N 1
ATOM 840 C CA . ASN A 1 105 ? -19.724 -3.031 29.087 1.00 94.81 105 ASN A CA 1
ATOM 841 C C . ASN A 1 105 ? -18.421 -3.763 28.723 1.00 94.81 105 ASN A C 1
ATOM 843 O O . ASN A 1 105 ? -18.096 -3.856 27.548 1.00 94.81 105 ASN A O 1
ATOM 847 N N . GLU A 1 106 ? -17.699 -4.312 29.701 1.00 94.06 106 GLU A N 1
ATOM 848 C CA . GLU A 1 106 ? -16.484 -5.109 29.479 1.00 94.06 106 GLU A CA 1
ATOM 849 C C . GLU A 1 106 ? -16.785 -6.414 28.731 1.00 94.06 106 GLU A C 1
ATOM 851 O O . GLU A 1 106 ? -16.082 -6.773 27.789 1.00 94.06 106 GLU A O 1
ATOM 856 N N . GLU A 1 107 ? -17.856 -7.121 29.103 1.00 92.81 107 GLU A N 1
ATOM 857 C CA . GLU A 1 107 ? -18.314 -8.323 28.396 1.00 92.81 107 GLU A CA 1
ATOM 858 C C . GLU A 1 107 ? -18.697 -8.016 26.938 1.00 92.81 107 GLU A C 1
ATOM 860 O O . GLU A 1 107 ? -18.368 -8.788 26.033 1.00 92.81 107 GLU A O 1
ATOM 865 N N . GLU A 1 108 ? -19.362 -6.886 26.692 1.00 91.56 108 GLU A N 1
ATOM 866 C CA . GLU A 1 108 ? -19.719 -6.427 25.348 1.00 91.56 108 GLU A CA 1
ATOM 867 C C . GLU A 1 108 ? -18.481 -6.012 24.540 1.00 91.56 108 GLU A C 1
ATOM 869 O O . GLU A 1 108 ? -18.334 -6.435 23.392 1.00 91.56 108 GLU A O 1
ATOM 874 N N . GLN A 1 109 ? -17.541 -5.283 25.148 1.00 88.62 109 GLN A N 1
ATOM 875 C CA . GLN A 1 109 ? -16.258 -4.944 24.526 1.00 88.62 109 GLN A CA 1
ATOM 876 C C . GLN A 1 109 ? -15.471 -6.198 24.138 1.00 88.62 109 GLN A C 1
ATOM 878 O O . GLN A 1 109 ? -15.025 -6.311 22.998 1.00 88.62 109 GLN A O 1
ATOM 883 N N . ASN A 1 110 ? -15.361 -7.178 25.035 1.00 90.12 110 ASN A N 1
ATOM 884 C CA . ASN A 1 110 ? -14.680 -8.441 24.751 1.00 90.12 110 ASN A CA 1
ATOM 885 C C . ASN A 1 110 ? -15.371 -9.236 23.636 1.00 90.12 110 ASN A C 1
ATOM 887 O O . ASN A 1 110 ? -14.701 -9.855 22.810 1.00 90.12 110 ASN A O 1
ATOM 891 N N . ARG A 1 111 ? -16.708 -9.201 23.567 1.00 90.44 111 ARG A N 1
ATOM 892 C CA . ARG A 1 111 ? -17.463 -9.818 22.468 1.00 90.44 111 ARG A CA 1
ATOM 893 C C . ARG A 1 111 ? -17.151 -9.149 21.127 1.00 90.44 111 ARG A C 1
ATOM 895 O O . ARG A 1 111 ? -16.923 -9.855 20.147 1.00 90.44 111 ARG A O 1
ATOM 902 N N . ILE A 1 112 ? -17.119 -7.816 21.088 1.00 83.31 112 ILE A N 1
ATOM 903 C CA . ILE A 1 112 ? -16.782 -7.047 19.881 1.00 83.31 112 ILE A CA 1
ATOM 904 C C . ILE A 1 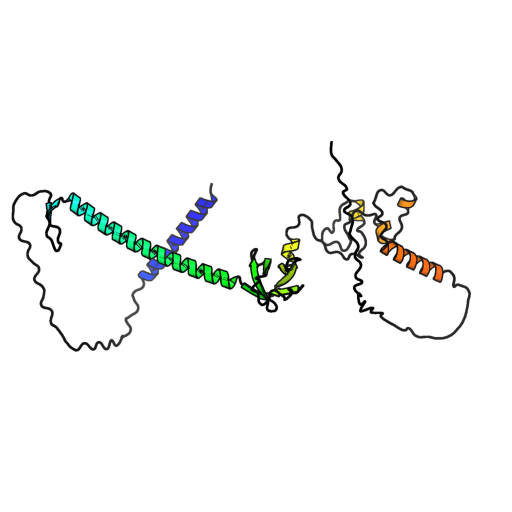112 ? -15.343 -7.338 19.443 1.00 83.31 112 ILE A C 1
ATOM 906 O O . ILE A 1 112 ? -15.109 -7.573 18.260 1.00 83.31 112 ILE A O 1
ATOM 910 N N . LEU A 1 113 ? -14.391 -7.376 20.381 1.00 80.31 113 LEU A N 1
ATOM 911 C CA . LEU A 1 113 ? -12.988 -7.679 20.086 1.00 80.31 113 LEU A CA 1
ATOM 912 C C . LEU A 1 113 ? -12.815 -9.072 19.470 1.00 80.31 113 LEU A C 1
ATOM 914 O O . LEU A 1 113 ? -12.136 -9.195 18.456 1.00 80.31 113 LEU A O 1
ATOM 918 N N . ARG A 1 114 ? -13.490 -10.098 20.007 1.00 80.12 114 ARG A N 1
ATOM 919 C CA . ARG A 1 114 ? -13.454 -11.456 19.432 1.00 80.12 114 ARG A CA 1
ATOM 920 C C . ARG A 1 114 ? -13.982 -11.502 17.999 1.00 80.12 114 ARG A C 1
ATOM 922 O O . ARG A 1 114 ? -13.345 -12.086 17.131 1.00 80.12 114 ARG A O 1
ATOM 929 N N . TYR A 1 115 ? -15.109 -10.839 17.740 1.00 76.69 115 TYR A N 1
ATOM 930 C CA . TYR A 1 115 ? -15.679 -10.782 16.392 1.00 76.69 115 TYR A CA 1
ATOM 931 C C . TYR A 1 115 ? -14.778 -10.000 15.417 1.00 76.69 115 TYR A C 1
ATOM 933 O O . TYR A 1 115 ? -14.652 -10.350 14.242 1.00 76.69 115 TYR A O 1
ATOM 941 N N . ALA A 1 116 ? -14.109 -8.949 15.898 1.00 72.56 116 ALA A N 1
ATOM 942 C CA . ALA A 1 116 ? -13.128 -8.201 15.117 1.00 72.56 116 ALA A CA 1
ATOM 943 C C . ALA A 1 116 ? -11.887 -9.049 14.781 1.00 72.56 116 ALA A C 1
ATOM 945 O O . ALA A 1 116 ? -11.399 -8.999 13.657 1.00 72.56 116 ALA A O 1
ATOM 946 N N . GLU A 1 117 ? -11.377 -9.850 15.719 1.00 70.56 117 GLU A N 1
ATOM 947 C CA . GLU A 1 117 ? -10.259 -10.768 15.464 1.00 70.56 117 GLU A CA 1
ATOM 948 C C . GLU A 1 117 ? -10.612 -11.849 14.434 1.00 70.56 117 GLU A C 1
ATOM 950 O O . GLU A 1 117 ? -9.819 -12.097 13.525 1.00 70.56 117 GLU A O 1
ATOM 955 N N . GLU A 1 118 ? -11.810 -12.436 14.522 1.00 68.25 118 GLU A N 1
ATOM 956 C CA . GLU A 1 118 ? -12.302 -13.430 13.557 1.00 68.25 118 GLU A CA 1
ATOM 957 C C . GLU A 1 118 ? -12.519 -12.841 12.159 1.00 68.25 118 GLU A C 1
ATOM 959 O O . GLU A 1 118 ? -12.074 -13.416 11.168 1.00 68.25 118 GLU A O 1
ATOM 964 N N . SER A 1 119 ? -13.138 -11.663 12.062 1.00 69.50 119 SER A N 1
ATOM 965 C CA . SER A 1 119 ? -13.401 -11.001 10.772 1.00 69.50 119 SER A CA 1
ATOM 966 C C . SER A 1 119 ? -12.145 -10.488 10.058 1.00 69.50 119 SER A C 1
ATOM 968 O O . SER A 1 119 ? -12.185 -10.210 8.859 1.00 69.50 119 SER A O 1
ATOM 970 N N . HIS A 1 120 ? -11.011 -10.390 10.754 1.00 83.94 120 HIS A N 1
ATOM 971 C CA . HIS A 1 120 ? -9.719 -10.074 10.149 1.00 83.94 120 HIS A CA 1
ATOM 972 C C . HIS A 1 120 ? -8.956 -11.312 9.666 1.00 83.94 120 HIS A C 1
ATOM 974 O O . HIS A 1 120 ? -7.810 -11.163 9.246 1.00 83.94 120 HIS A O 1
ATOM 980 N N . MET A 1 121 ? -9.528 -12.515 9.713 1.00 86.19 121 MET A N 1
ATOM 981 C CA . MET A 1 121 ? -8.914 -13.708 9.130 1.00 86.19 121 MET A CA 1
ATOM 982 C C . MET A 1 121 ? -9.501 -14.007 7.748 1.00 86.19 121 MET A C 1
ATOM 984 O O . MET A 1 121 ? -10.704 -13.900 7.534 1.00 86.19 121 MET A O 1
ATOM 988 N N . LEU A 1 122 ? -8.638 -14.355 6.795 1.00 87.81 122 LEU A N 1
ATOM 989 C CA . LEU A 1 122 ? -9.004 -14.729 5.432 1.00 87.81 122 LEU A CA 1
ATOM 990 C C . LEU A 1 122 ? -8.245 -15.984 5.010 1.00 87.81 122 LEU A C 1
ATOM 992 O O . LEU A 1 122 ? -7.034 -16.072 5.216 1.00 87.81 122 LEU A O 1
ATOM 996 N N . ASP A 1 123 ? -8.951 -16.886 4.336 1.00 88.81 123 ASP A N 1
ATOM 997 C CA . ASP A 1 123 ? -8.370 -18.073 3.718 1.00 88.81 123 ASP A CA 1
ATOM 998 C C . ASP A 1 123 ? -8.120 -17.823 2.235 1.00 88.81 123 ASP A C 1
ATOM 1000 O O . ASP A 1 123 ? -9.022 -17.459 1.478 1.00 88.81 123 ASP A O 1
ATOM 1004 N N . VAL A 1 124 ? -6.875 -18.016 1.806 1.00 87.81 124 VAL A N 1
ATOM 1005 C CA . VAL A 1 124 ? -6.470 -17.846 0.411 1.00 87.81 124 VAL A CA 1
ATOM 1006 C C . VAL A 1 124 ? -5.645 -19.059 -0.000 1.00 87.81 124 VAL A C 1
ATOM 1008 O O . VAL A 1 124 ? -4.562 -19.280 0.534 1.00 87.81 124 VAL A O 1
ATOM 1011 N N . ALA A 1 125 ? -6.163 -19.851 -0.945 1.00 84.06 125 ALA A N 1
ATOM 1012 C CA . ALA A 1 125 ? -5.549 -21.104 -1.409 1.00 84.06 125 ALA A CA 1
ATOM 1013 C C . ALA A 1 125 ? -5.253 -22.119 -0.279 1.00 84.06 125 ALA A C 1
ATOM 1015 O O . ALA A 1 125 ? -4.233 -22.798 -0.306 1.00 84.06 125 ALA A O 1
ATOM 1016 N N . GLY A 1 126 ? -6.132 -22.202 0.728 1.00 85.06 126 GLY A N 1
ATOM 1017 C CA . GLY A 1 126 ? -5.964 -23.104 1.877 1.00 85.06 126 GLY A CA 1
ATOM 1018 C C . GLY A 1 126 ? -4.987 -22.605 2.949 1.00 85.06 126 GLY A C 1
ATOM 1019 O O . GLY A 1 126 ? -4.719 -23.326 3.905 1.00 85.06 126 GLY A O 1
ATOM 1020 N N . LEU A 1 127 ? -4.475 -21.376 2.813 1.00 90.62 127 LEU A N 1
ATOM 1021 C CA . LEU A 1 127 ? -3.576 -20.736 3.773 1.00 90.62 127 LEU A CA 1
ATOM 1022 C C . LEU A 1 127 ? -4.297 -19.614 4.520 1.00 90.62 127 LEU A C 1
ATOM 1024 O O . LEU A 1 127 ? -4.990 -18.800 3.903 1.00 90.62 127 LEU A O 1
ATOM 1028 N N . ARG A 1 128 ? -4.076 -19.541 5.837 1.00 91.06 128 ARG A N 1
ATOM 1029 C CA . ARG A 1 128 ? -4.662 -18.520 6.711 1.00 91.06 128 ARG A CA 1
ATOM 1030 C C . ARG A 1 128 ? -3.853 -17.231 6.710 1.00 91.06 128 ARG A C 1
ATOM 1032 O O . ARG A 1 128 ? -2.639 -17.221 6.927 1.00 91.06 128 ARG A O 1
ATOM 1039 N N . PHE A 1 129 ? -4.547 -16.113 6.537 1.00 91.12 129 PHE A N 1
ATOM 1040 C CA . PHE A 1 129 ? -3.967 -14.779 6.596 1.00 91.12 129 PHE A CA 1
ATOM 1041 C C . PHE A 1 129 ? -4.742 -13.859 7.531 1.00 91.12 129 PHE A C 1
ATOM 1043 O O . PHE A 1 129 ? -5.967 -13.853 7.546 1.00 91.12 129 PHE A O 1
ATOM 1050 N N . ARG A 1 130 ? -4.020 -13.000 8.252 1.00 90.94 130 ARG A N 1
ATOM 1051 C CA . ARG A 1 130 ? -4.581 -11.884 9.013 1.00 90.94 130 ARG A CA 1
ATOM 1052 C C . ARG A 1 130 ? -4.537 -10.599 8.192 1.00 90.94 130 ARG A C 1
ATOM 1054 O O . ARG A 1 130 ? -3.481 -10.200 7.695 1.00 90.94 130 ARG A O 1
ATOM 1061 N N . VAL A 1 131 ? -5.662 -9.908 8.103 1.00 90.50 131 VAL A N 1
ATOM 1062 C CA . VAL A 1 131 ? -5.799 -8.601 7.470 1.00 90.50 131 VAL A CA 1
ATOM 1063 C C . VAL A 1 131 ? -5.077 -7.544 8.308 1.00 90.50 131 VAL A C 1
ATOM 1065 O O . VAL A 1 131 ? -5.378 -7.328 9.478 1.00 90.50 131 VAL A O 1
ATOM 1068 N N . ALA A 1 132 ? -4.109 -6.865 7.700 1.00 84.94 132 ALA A N 1
ATOM 1069 C CA . ALA A 1 132 ? -3.314 -5.803 8.301 1.00 84.94 132 ALA A CA 1
ATOM 1070 C C . ALA A 1 132 ? -3.337 -4.541 7.425 1.00 84.94 132 ALA A C 1
ATOM 1072 O O . ALA A 1 132 ? -3.772 -4.558 6.269 1.00 84.94 132 ALA A O 1
ATOM 1073 N N . ALA A 1 133 ? -2.859 -3.422 7.980 1.00 79.44 133 ALA A N 1
ATOM 1074 C CA . ALA A 1 133 ? -2.731 -2.146 7.267 1.00 79.44 133 ALA A CA 1
ATOM 1075 C C . ALA A 1 133 ? -4.020 -1.742 6.517 1.00 79.44 133 ALA A C 1
ATOM 1077 O O . ALA A 1 133 ? -3.989 -1.448 5.322 1.00 79.44 133 ALA A O 1
ATOM 1078 N N . ARG A 1 134 ? -5.166 -1.781 7.217 1.00 81.06 134 ARG A N 1
ATOM 1079 C CA . ARG A 1 134 ? -6.500 -1.446 6.677 1.00 81.06 134 ARG A CA 1
ATOM 1080 C C . ARG A 1 134 ? -6.907 -2.258 5.431 1.00 81.06 134 ARG A C 1
ATOM 1082 O O . ARG A 1 134 ? -7.631 -1.756 4.579 1.00 81.06 134 ARG A O 1
ATOM 1089 N N . GLY A 1 135 ? -6.431 -3.498 5.297 1.00 79.50 135 GLY A N 1
ATOM 1090 C CA . GLY A 1 135 ? -6.768 -4.360 4.155 1.00 79.50 135 GLY A CA 1
ATOM 1091 C C . GLY A 1 135 ? -5.804 -4.282 2.973 1.00 79.50 135 GLY A C 1
ATOM 1092 O O . GLY A 1 135 ? -6.051 -4.894 1.933 1.00 79.50 135 GLY A O 1
ATOM 1093 N N . SER A 1 136 ? -4.705 -3.541 3.104 1.00 86.62 136 SER A N 1
ATOM 1094 C CA . SER A 1 136 ? -3.665 -3.454 2.071 1.00 86.62 136 SER A CA 1
ATOM 1095 C C . SER A 1 136 ? -2.632 -4.578 2.155 1.00 86.62 136 SER A C 1
ATOM 1097 O O . SER A 1 136 ? -1.933 -4.842 1.175 1.00 86.62 136 SER A O 1
ATOM 1099 N N . LYS A 1 137 ? -2.535 -5.251 3.306 1.00 88.50 137 LYS A N 1
ATOM 1100 C CA . LYS A 1 137 ? -1.591 -6.341 3.550 1.00 88.50 137 LYS A CA 1
ATOM 1101 C C . LYS A 1 137 ? -2.296 -7.505 4.235 1.00 88.50 137 LYS A C 1
ATOM 1103 O O . LYS A 1 137 ? -3.089 -7.304 5.145 1.00 88.50 137 LYS A O 1
ATOM 1108 N N . LEU A 1 138 ? -1.961 -8.711 3.816 1.00 91.31 138 LEU A N 1
ATOM 1109 C CA . LEU A 1 138 ? -2.376 -9.971 4.405 1.00 91.31 138 LEU A CA 1
ATOM 1110 C C . LEU A 1 138 ? -1.124 -10.632 4.986 1.00 91.31 138 LEU A C 1
ATOM 1112 O O . LEU A 1 138 ? -0.161 -10.923 4.271 1.00 91.31 138 LEU A O 1
ATOM 1116 N N . VAL A 1 139 ? -1.101 -10.792 6.304 1.00 91.81 139 VAL A N 1
ATOM 1117 C CA . VAL A 1 139 ? 0.013 -11.387 7.048 1.00 91.81 139 VAL A CA 1
ATOM 1118 C C . VAL A 1 139 ? -0.242 -12.877 7.181 1.00 91.81 139 VAL A C 1
ATOM 1120 O O . VAL A 1 139 ? -1.310 -13.257 7.652 1.00 91.81 139 VAL A O 1
ATOM 1123 N N . ARG A 1 140 ? 0.711 -13.715 6.767 1.00 91.00 140 ARG A N 1
ATOM 1124 C CA . ARG A 1 140 ? 0.568 -15.170 6.871 1.00 91.00 140 ARG A CA 1
ATOM 1125 C C . ARG A 1 140 ? 0.516 -15.582 8.342 1.00 91.00 140 ARG A C 1
ATOM 1127 O O . ARG A 1 140 ? 1.375 -15.171 9.122 1.00 91.00 140 ARG A O 1
ATOM 1134 N N . VAL A 1 141 ? -0.485 -16.377 8.700 1.00 91.12 141 VAL A N 1
ATOM 1135 C CA . VAL A 1 141 ? -0.564 -17.051 9.997 1.00 91.12 141 VAL A CA 1
ATOM 1136 C C . VAL A 1 141 ? 0.001 -18.457 9.809 1.00 91.12 141 VAL A C 1
ATOM 1138 O O . VAL A 1 141 ? -0.321 -19.130 8.832 1.00 91.12 141 VAL A O 1
ATOM 1141 N N . TYR A 1 142 ? 0.912 -18.843 10.696 1.00 87.31 142 TYR A N 1
ATOM 1142 C CA . TYR A 1 142 ? 1.543 -20.159 10.707 1.00 87.31 142 TYR A CA 1
ATOM 1143 C C . TYR A 1 142 ? 0.901 -20.975 11.823 1.00 87.31 142 TYR A C 1
ATOM 1145 O O . TYR A 1 142 ? 0.841 -20.516 12.963 1.00 87.31 142 TYR A O 1
ATOM 1153 N N . ASP A 1 143 ? 0.402 -22.155 11.481 1.00 84.06 143 ASP A N 1
ATOM 1154 C CA . ASP A 1 143 ? -0.388 -23.007 12.374 1.00 84.06 143 ASP A CA 1
ATOM 1155 C C . ASP A 1 143 ? 0.217 -24.412 12.501 1.00 84.06 143 ASP A C 1
ATOM 1157 O O . ASP A 1 143 ? -0.451 -25.348 12.941 1.00 84.06 143 ASP A O 1
ATOM 1161 N N . GLY A 1 144 ? 1.463 -24.593 12.053 1.00 82.25 144 GLY A N 1
ATOM 1162 C CA . GLY A 1 144 ? 2.183 -25.866 12.057 1.00 82.25 144 GLY A CA 1
ATOM 1163 C C . GLY A 1 144 ? 1.759 -26.828 10.944 1.00 82.25 144 GLY A C 1
ATOM 1164 O O . GLY A 1 144 ? 2.598 -27.530 10.394 1.00 82.25 144 GLY A O 1
ATOM 1165 N N . VAL A 1 145 ? 0.477 -26.844 10.564 1.00 82.69 145 VAL A N 1
ATOM 1166 C CA . VAL A 1 145 ? -0.061 -27.769 9.545 1.00 82.69 145 VAL A CA 1
ATOM 1167 C C . VAL A 1 145 ? 0.226 -27.285 8.122 1.00 82.69 145 VAL A C 1
ATOM 1169 O O . VAL A 1 145 ? 0.613 -28.061 7.254 1.00 82.69 145 VAL A O 1
ATOM 1172 N N . THR A 1 146 ? 0.047 -25.990 7.870 1.00 80.75 146 THR A N 1
ATOM 1173 C CA . THR A 1 146 ? 0.168 -25.377 6.536 1.00 80.75 146 THR A CA 1
ATOM 1174 C C . THR A 1 146 ? 1.491 -24.636 6.342 1.00 80.75 146 THR A C 1
ATOM 1176 O O . THR A 1 146 ? 1.630 -23.830 5.422 1.00 80.75 146 THR A O 1
ATOM 1179 N N . ASP A 1 147 ? 2.473 -24.864 7.213 1.00 81.25 147 ASP A N 1
ATOM 1180 C CA . ASP A 1 147 ? 3.725 -24.098 7.237 1.00 81.25 147 ASP A CA 1
ATOM 1181 C C . ASP A 1 147 ? 4.653 -24.483 6.077 1.00 81.25 147 ASP A C 1
ATOM 1183 O O . ASP A 1 147 ? 5.309 -23.618 5.494 1.00 81.25 147 ASP A O 1
ATOM 1187 N N . SER A 1 148 ? 4.617 -25.751 5.661 1.00 83.19 148 SER A N 1
ATOM 1188 C CA . SER A 1 148 ? 5.374 -26.272 4.515 1.00 83.19 148 SER A CA 1
ATOM 1189 C C . SER A 1 148 ? 4.846 -25.798 3.159 1.00 83.19 148 SER A C 1
ATOM 1191 O O . SER A 1 148 ? 5.559 -25.872 2.164 1.00 83.19 148 SER A O 1
ATOM 1193 N N . GLN A 1 149 ? 3.602 -25.319 3.090 1.00 85.75 149 GLN A N 1
ATOM 1194 C CA . GLN A 1 149 ? 3.017 -24.844 1.839 1.00 85.75 149 GLN A CA 1
ATOM 1195 C C . GLN A 1 149 ? 3.528 -23.440 1.505 1.00 85.75 149 GLN A C 1
ATOM 1197 O O . GLN A 1 149 ? 3.598 -22.555 2.359 1.00 85.75 149 GLN A O 1
ATOM 1202 N N . GLU A 1 150 ? 3.887 -23.210 0.248 1.00 86.25 150 GLU A N 1
ATOM 1203 C CA . GLU A 1 150 ? 4.305 -21.888 -0.200 1.00 86.25 150 GLU A CA 1
ATOM 1204 C C . GLU A 1 150 ? 3.108 -20.993 -0.512 1.00 86.25 150 GLU A C 1
ATOM 1206 O O . GLU A 1 150 ? 2.129 -21.418 -1.124 1.00 86.25 150 GLU A O 1
ATOM 1211 N N . THR A 1 151 ? 3.200 -19.710 -0.148 1.00 88.00 151 THR A N 1
ATOM 1212 C CA . THR A 1 151 ? 2.156 -18.763 -0.538 1.00 88.00 151 THR A CA 1
ATOM 1213 C C . THR A 1 151 ? 2.219 -18.486 -2.041 1.00 88.00 151 THR A C 1
ATOM 1215 O O . THR A 1 151 ? 3.312 -18.316 -2.600 1.00 88.00 151 THR A O 1
ATOM 1218 N N . PRO A 1 152 ? 1.066 -18.428 -2.727 1.00 89.50 152 PRO A N 1
ATOM 1219 C CA . PRO A 1 152 ? 1.034 -18.211 -4.166 1.00 89.50 152 PRO A CA 1
ATOM 1220 C C . PRO A 1 152 ? 1.548 -16.812 -4.523 1.00 89.50 152 PRO A C 1
ATOM 1222 O O . PRO A 1 152 ? 1.275 -15.836 -3.823 1.00 89.50 152 PRO A O 1
ATOM 1225 N N . LYS A 1 153 ? 2.277 -16.694 -5.646 1.00 88.25 153 LYS A N 1
ATOM 1226 C CA . LYS A 1 153 ? 2.848 -15.412 -6.110 1.00 88.25 153 LYS A CA 1
ATOM 1227 C C . LYS A 1 153 ? 1.783 -14.338 -6.343 1.00 88.25 153 LYS A C 1
ATOM 1229 O O . LYS A 1 153 ? 2.037 -13.159 -6.095 1.00 88.25 153 LYS A O 1
ATOM 1234 N N . ARG A 1 154 ? 0.608 -14.747 -6.819 1.00 88.38 154 ARG A N 1
ATOM 1235 C CA . ARG A 1 154 ? -0.571 -13.907 -7.041 1.00 88.38 154 ARG A CA 1
ATOM 1236 C C . ARG A 1 154 ? -1.770 -14.610 -6.429 1.00 88.38 154 ARG A C 1
ATOM 1238 O O . ARG A 1 154 ? -1.940 -15.805 -6.643 1.00 88.38 154 ARG A O 1
ATOM 1245 N N . ALA A 1 155 ? -2.584 -13.875 -5.687 1.00 89.38 155 ALA A N 1
ATOM 1246 C CA . ALA A 1 155 ? -3.762 -14.423 -5.038 1.00 89.38 155 ALA A CA 1
ATOM 1247 C C . ALA A 1 155 ? -4.897 -13.400 -5.048 1.00 89.38 155 ALA A C 1
ATOM 1249 O O . ALA A 1 155 ? -4.659 -12.213 -4.820 1.00 89.38 155 ALA A O 1
ATOM 1250 N N . GLN A 1 156 ? -6.122 -13.847 -5.312 1.00 89.12 156 GLN A N 1
ATOM 1251 C CA . GLN A 1 156 ? -7.302 -12.989 -5.282 1.00 89.12 156 GLN A CA 1
ATOM 1252 C C . GLN A 1 156 ? -8.065 -13.229 -3.979 1.00 89.12 156 GLN A C 1
ATOM 1254 O O . GLN A 1 156 ? -8.461 -14.354 -3.689 1.00 89.12 156 GLN A O 1
ATOM 1259 N N . ALA A 1 157 ? -8.280 -12.170 -3.202 1.00 84.06 157 ALA A N 1
ATOM 1260 C CA . ALA A 1 157 ? -9.090 -12.206 -1.990 1.00 84.06 157 ALA A CA 1
ATOM 1261 C C . ALA A 1 157 ? -10.104 -11.061 -2.047 1.00 84.06 157 ALA A C 1
ATOM 1263 O O . ALA A 1 157 ? -9.720 -9.915 -2.281 1.00 84.06 157 ALA A O 1
ATOM 1264 N N . LEU A 1 158 ? -11.394 -11.371 -1.873 1.00 79.69 158 LEU A N 1
ATOM 1265 C CA . LEU A 1 158 ? -12.493 -10.393 -1.939 1.00 79.69 158 LEU A CA 1
ATOM 1266 C C . LEU A 1 158 ? -12.416 -9.498 -3.194 1.00 79.69 158 LEU A C 1
ATOM 1268 O O . LEU A 1 158 ? -12.513 -8.278 -3.105 1.00 79.69 158 LEU A O 1
ATOM 1272 N N . GLN A 1 159 ? -12.185 -10.116 -4.361 1.00 81.44 159 GLN A N 1
ATOM 1273 C CA . GLN A 1 159 ? -12.065 -9.457 -5.675 1.00 81.44 159 GLN A CA 1
ATOM 1274 C C . GLN A 1 159 ? -10.839 -8.537 -5.846 1.00 81.44 159 GLN A C 1
ATOM 1276 O O . GLN A 1 159 ? -10.656 -7.948 -6.909 1.00 81.44 159 GLN A O 1
ATOM 1281 N N . VAL A 1 160 ? -9.949 -8.455 -4.853 1.00 86.75 160 VAL A N 1
ATOM 1282 C CA . VAL A 1 160 ? -8.704 -7.681 -4.924 1.00 86.75 160 VAL A CA 1
ATOM 1283 C C . VAL A 1 160 ? -7.516 -8.609 -5.152 1.00 86.75 160 VAL A C 1
ATOM 1285 O O . VAL A 1 160 ? -7.379 -9.645 -4.502 1.00 86.75 160 VAL A O 1
ATOM 1288 N N . ASN A 1 161 ? -6.623 -8.207 -6.057 1.00 89.12 161 ASN A N 1
ATOM 1289 C CA . ASN A 1 161 ? -5.385 -8.929 -6.328 1.00 89.12 161 ASN A CA 1
ATOM 1290 C C . ASN A 1 161 ? -4.292 -8.566 -5.313 1.00 89.12 161 ASN A C 1
ATOM 1292 O O . ASN A 1 161 ? -3.939 -7.393 -5.139 1.00 89.12 161 ASN A O 1
ATOM 1296 N N . PHE A 1 162 ? -3.714 -9.594 -4.702 1.00 89.88 162 PHE A N 1
ATOM 1297 C CA . PHE A 1 162 ? -2.558 -9.528 -3.823 1.00 89.88 162 PHE A CA 1
ATOM 1298 C C . PHE A 1 162 ? -1.361 -10.254 -4.442 1.00 89.88 162 PHE A C 1
ATOM 1300 O O . PHE A 1 162 ? -1.511 -11.231 -5.176 1.00 89.88 162 PHE A O 1
ATOM 1307 N N . PHE A 1 163 ? -0.163 -9.777 -4.118 1.00 90.25 163 PHE A N 1
ATOM 1308 C CA . PHE A 1 163 ? 1.109 -10.289 -4.613 1.00 90.25 163 PHE A CA 1
ATOM 1309 C C . PHE A 1 163 ? 1.989 -10.727 -3.444 1.00 90.25 163 PHE A C 1
ATOM 1311 O O . PHE A 1 163 ? 2.037 -10.055 -2.408 1.00 90.25 163 PHE A O 1
ATOM 1318 N N . ARG A 1 164 ? 2.681 -11.858 -3.602 1.00 91.44 164 ARG A N 1
ATOM 1319 C CA . ARG A 1 164 ? 3.585 -12.407 -2.586 1.00 91.44 164 ARG A CA 1
ATOM 1320 C C . ARG A 1 164 ? 4.797 -11.508 -2.403 1.00 91.44 164 ARG A C 1
ATOM 1322 O O . ARG A 1 164 ? 5.479 -11.131 -3.348 1.00 91.44 164 ARG A O 1
ATOM 1329 N N . THR A 1 165 ? 5.100 -11.234 -1.146 1.00 88.50 165 THR A N 1
ATOM 1330 C CA . THR A 1 165 ? 6.353 -10.628 -0.700 1.00 88.50 165 THR A CA 1
ATOM 1331 C C . THR A 1 165 ? 7.394 -11.711 -0.412 1.00 88.50 165 THR A C 1
ATOM 1333 O O . THR A 1 165 ? 7.055 -12.876 -0.205 1.00 88.50 165 THR A O 1
ATOM 1336 N N . LYS A 1 166 ? 8.671 -11.326 -0.309 1.00 85.44 166 LYS A N 1
ATOM 1337 C CA . LYS A 1 166 ? 9.780 -12.242 0.022 1.00 85.44 166 LYS A CA 1
ATOM 1338 C C . LYS A 1 166 ? 9.566 -13.087 1.289 1.00 85.44 166 LYS A C 1
ATOM 1340 O O . LYS A 1 166 ? 10.064 -14.198 1.363 1.00 85.44 166 LYS A O 1
ATOM 1345 N N . HIS A 1 167 ? 8.797 -12.589 2.260 1.00 83.56 167 HIS A N 1
ATOM 1346 C CA . HIS A 1 167 ? 8.527 -13.273 3.535 1.00 83.56 167 HIS A CA 1
ATOM 1347 C C . HIS A 1 167 ? 7.214 -14.072 3.535 1.00 83.56 167 HIS A C 1
ATOM 1349 O O . HIS A 1 167 ? 6.680 -14.386 4.595 1.00 83.56 167 HIS A O 1
ATOM 1355 N N . GLY A 1 168 ? 6.630 -14.323 2.362 1.00 85.00 168 GLY A N 1
ATOM 1356 C CA . GLY A 1 168 ? 5.391 -15.087 2.226 1.00 85.00 168 GLY A CA 1
ATOM 1357 C C . GLY A 1 168 ? 4.109 -14.312 2.550 1.00 85.00 168 GLY A C 1
ATOM 1358 O O . GLY A 1 168 ? 3.026 -14.844 2.344 1.00 85.00 168 GLY A O 1
ATOM 1359 N N . ASN A 1 169 ? 4.187 -13.051 2.988 1.00 90.00 169 ASN A N 1
ATOM 1360 C CA . ASN A 1 169 ? 3.004 -12.196 3.156 1.00 90.00 169 ASN A CA 1
ATOM 1361 C C . ASN A 1 169 ? 2.459 -11.744 1.798 1.00 90.00 169 ASN A C 1
ATOM 1363 O O . ASN A 1 169 ? 3.224 -11.614 0.843 1.00 90.00 169 ASN A O 1
ATOM 1367 N N . LEU A 1 170 ? 1.176 -11.414 1.736 1.00 90.69 170 LEU A N 1
ATOM 1368 C CA . LEU A 1 170 ? 0.492 -10.950 0.533 1.00 90.69 170 LEU A CA 1
ATOM 1369 C C . LEU A 1 170 ? 0.215 -9.438 0.635 1.00 90.69 170 LEU A C 1
ATOM 1371 O O . LEU A 1 170 ? -0.241 -8.948 1.666 1.00 90.69 170 LEU A O 1
ATOM 1375 N N . ALA A 1 171 ? 0.505 -8.667 -0.412 1.00 89.12 171 ALA A N 1
ATOM 1376 C CA . ALA A 1 171 ? 0.311 -7.213 -0.438 1.00 89.12 171 ALA A CA 1
ATOM 1377 C C . ALA A 1 171 ? -0.451 -6.769 -1.691 1.00 89.12 171 ALA A C 1
ATOM 1379 O O . ALA A 1 171 ? -0.255 -7.312 -2.776 1.00 89.12 171 ALA A O 1
ATOM 1380 N N . ARG A 1 172 ? -1.324 -5.768 -1.552 1.00 87.69 172 ARG A N 1
ATOM 1381 C CA . ARG A 1 172 ? -2.050 -5.178 -2.684 1.00 87.69 172 ARG A CA 1
ATOM 1382 C C . ARG A 1 172 ? -1.073 -4.408 -3.580 1.00 87.69 172 ARG A C 1
ATOM 1384 O O . ARG A 1 172 ? -0.265 -3.643 -3.059 1.00 87.69 172 ARG A O 1
ATOM 1391 N N . ALA A 1 173 ? -1.189 -4.533 -4.907 1.00 71.69 173 ALA A N 1
ATOM 1392 C CA . ALA A 1 173 ? -0.295 -3.851 -5.862 1.00 71.69 173 ALA A CA 1
ATOM 1393 C C . ALA A 1 173 ? -0.153 -2.340 -5.598 1.00 71.69 173 ALA A C 1
ATOM 1395 O O . ALA A 1 173 ? 0.957 -1.817 -5.553 1.00 71.69 173 ALA A O 1
ATOM 1396 N N . GLY A 1 174 ? -1.271 -1.651 -5.345 1.00 66.56 174 GLY A N 1
ATOM 1397 C CA . GLY A 1 174 ? -1.268 -0.208 -5.090 1.00 66.56 174 GLY A CA 1
ATOM 1398 C C . GLY A 1 174 ? -0.551 0.205 -3.802 1.00 66.56 174 GLY A C 1
ATOM 1399 O O . GLY A 1 174 ? -0.002 1.296 -3.750 1.00 66.56 174 GLY A O 1
ATOM 1400 N N . ALA A 1 175 ? -0.490 -0.662 -2.785 1.00 63.69 175 ALA A N 1
ATOM 1401 C CA . ALA A 1 175 ? 0.136 -0.336 -1.502 1.00 63.69 175 ALA A CA 1
ATOM 1402 C C . ALA A 1 175 ? 1.672 -0.339 -1.559 1.00 63.69 175 ALA A C 1
ATOM 1404 O O . ALA A 1 175 ? 2.315 0.324 -0.750 1.00 63.69 175 ALA A O 1
ATOM 1405 N N . LEU A 1 176 ? 2.259 -1.073 -2.510 1.00 60.25 176 LEU A N 1
ATOM 1406 C CA . LEU A 1 176 ? 3.702 -1.042 -2.766 1.00 60.25 176 LEU A CA 1
ATOM 1407 C C . LEU A 1 176 ? 4.110 0.221 -3.541 1.00 60.25 176 LEU A C 1
ATOM 1409 O O . LEU A 1 176 ? 5.201 0.734 -3.326 1.00 60.25 176 LEU A O 1
ATOM 1413 N N . ALA A 1 177 ? 3.226 0.744 -4.397 1.00 58.19 177 ALA A N 1
ATOM 1414 C CA . ALA A 1 177 ? 3.502 1.908 -5.240 1.00 58.19 177 ALA A CA 1
ATOM 1415 C C . ALA A 1 177 ? 3.111 3.252 -4.594 1.00 58.19 177 ALA A C 1
ATOM 1417 O O . ALA A 1 177 ? 3.755 4.265 -4.851 1.00 58.19 177 ALA A O 1
ATOM 1418 N N . SER A 1 178 ? 2.085 3.286 -3.735 1.00 58.31 178 SER A N 1
ATOM 1419 C CA . SER A 1 178 ? 1.520 4.540 -3.207 1.00 58.31 178 SER A CA 1
ATOM 1420 C C . SER A 1 178 ? 2.369 5.234 -2.137 1.00 58.31 178 SER A C 1
ATOM 1422 O O . SER A 1 178 ? 2.077 6.371 -1.783 1.00 58.31 178 SER A O 1
ATOM 1424 N N . ALA A 1 179 ? 3.375 4.556 -1.578 1.00 64.81 179 ALA A N 1
ATOM 1425 C CA . ALA A 1 179 ? 4.268 5.115 -0.559 1.00 64.81 179 ALA A CA 1
ATOM 1426 C C . ALA A 1 179 ? 5.613 5.602 -1.127 1.00 64.81 179 ALA A C 1
ATOM 1428 O O . ALA A 1 179 ? 6.453 6.095 -0.375 1.00 64.81 179 ALA A O 1
ATOM 1429 N N . CYS A 1 180 ? 5.848 5.455 -2.434 1.00 68.00 180 CYS A N 1
ATOM 1430 C CA . CYS A 1 180 ? 7.095 5.900 -3.034 1.00 68.00 180 CYS A CA 1
ATOM 1431 C C . CYS A 1 180 ? 7.078 7.409 -3.285 1.00 68.00 180 CYS A C 1
ATOM 1433 O O . CYS A 1 180 ? 6.124 7.958 -3.832 1.00 68.00 180 CYS A O 1
ATOM 1435 N N . ARG A 1 181 ? 8.173 8.082 -2.914 1.00 81.75 181 ARG A N 1
ATOM 1436 C CA . ARG A 1 181 ? 8.386 9.511 -3.186 1.00 81.75 181 ARG A CA 1
ATOM 1437 C C . ARG A 1 181 ? 8.450 9.819 -4.687 1.00 81.75 181 ARG A C 1
ATOM 1439 O O . ARG A 1 181 ? 8.191 10.957 -5.075 1.00 81.75 181 ARG A O 1
ATOM 1446 N N . TYR A 1 182 ? 8.808 8.823 -5.495 1.00 76.69 182 TYR A N 1
ATOM 1447 C CA . TYR A 1 182 ? 9.007 8.937 -6.932 1.00 76.69 182 TYR A CA 1
ATOM 1448 C C . TYR A 1 182 ? 7.881 8.238 -7.705 1.00 76.69 182 TYR A C 1
ATOM 1450 O O . TYR A 1 182 ? 7.390 7.196 -7.265 1.00 76.69 182 TYR A O 1
ATOM 1458 N N . PRO A 1 183 ? 7.470 8.782 -8.863 1.00 75.38 183 PRO A N 1
ATOM 1459 C CA . PRO A 1 183 ? 6.427 8.180 -9.680 1.00 75.38 183 PRO A CA 1
ATOM 1460 C C . PRO A 1 183 ? 6.910 6.855 -10.283 1.00 75.38 183 PRO A C 1
ATOM 1462 O O . PRO A 1 183 ? 7.922 6.802 -10.979 1.00 75.38 183 PRO A O 1
ATOM 1465 N N . HIS A 1 184 ? 6.161 5.781 -10.041 1.00 75.56 184 HIS A N 1
ATOM 1466 C CA . HIS A 1 184 ? 6.374 4.493 -10.697 1.00 75.56 184 HIS A CA 1
ATOM 1467 C C . HIS A 1 184 ? 5.615 4.467 -12.026 1.00 75.56 184 HIS A C 1
ATOM 1469 O O . HIS A 1 184 ? 4.440 4.109 -12.068 1.00 75.56 184 HIS A O 1
ATOM 1475 N N . ILE A 1 185 ? 6.284 4.885 -13.100 1.00 79.00 185 ILE A N 1
ATOM 1476 C CA . ILE A 1 185 ? 5.741 4.847 -14.462 1.00 79.00 185 ILE A CA 1
ATOM 1477 C C . ILE A 1 185 ? 6.266 3.579 -15.134 1.00 79.00 185 ILE A C 1
ATOM 1479 O O . ILE A 1 185 ? 7.470 3.427 -15.340 1.00 79.00 185 ILE A O 1
ATOM 1483 N N . ASN A 1 186 ? 5.360 2.663 -15.471 1.00 79.06 186 ASN A N 1
ATOM 1484 C CA . ASN A 1 186 ? 5.709 1.420 -16.150 1.00 79.06 186 ASN A CA 1
ATOM 1485 C C . ASN A 1 186 ? 5.671 1.624 -17.667 1.00 79.06 186 ASN A C 1
ATOM 1487 O O . ASN A 1 186 ? 4.660 1.359 -18.311 1.00 79.06 186 ASN A O 1
ATOM 1491 N N . VAL A 1 187 ? 6.791 2.075 -18.228 1.00 84.75 187 VAL A N 1
ATOM 1492 C CA . VAL A 1 187 ? 7.031 2.057 -19.678 1.00 84.75 187 VAL A CA 1
ATOM 1493 C C . VAL A 1 187 ? 7.741 0.751 -20.045 1.00 84.75 187 VAL A C 1
ATOM 1495 O O . VAL A 1 187 ? 8.528 0.231 -19.249 1.00 84.75 187 VAL A O 1
ATOM 1498 N N . SER A 1 188 ? 7.488 0.202 -21.237 1.00 83.75 188 SER A N 1
ATOM 1499 C CA . SER A 1 188 ? 8.186 -1.008 -21.682 1.00 83.75 188 SER A CA 1
ATOM 1500 C C . SER A 1 188 ? 9.715 -0.784 -21.684 1.00 83.75 188 SER A C 1
ATOM 1502 O O . SER A 1 188 ? 10.193 0.261 -22.136 1.00 83.75 188 SER A O 1
ATOM 1504 N N . PRO A 1 189 ? 10.530 -1.744 -21.205 1.00 81.12 189 PRO A N 1
ATOM 1505 C CA . PRO A 1 189 ? 11.991 -1.594 -21.184 1.00 81.12 189 PRO A CA 1
ATOM 1506 C C . PRO A 1 189 ? 12.624 -1.417 -22.572 1.00 81.12 189 PRO A C 1
ATOM 1508 O O . PRO A 1 189 ? 13.745 -0.917 -22.679 1.00 81.12 189 PRO A O 1
ATOM 1511 N N . ALA A 1 190 ? 11.907 -1.828 -23.621 1.00 81.12 190 ALA A N 1
ATOM 1512 C CA . ALA A 1 190 ? 12.303 -1.696 -25.017 1.00 81.12 190 ALA A CA 1
ATOM 1513 C C . ALA A 1 190 ? 11.894 -0.352 -25.650 1.00 81.12 190 ALA A C 1
ATOM 1515 O O . ALA A 1 190 ? 12.354 -0.048 -26.748 1.00 81.12 190 ALA A O 1
ATOM 1516 N N . ALA A 1 191 ? 11.053 0.455 -24.991 1.00 87.56 191 ALA A N 1
ATOM 1517 C CA . ALA A 1 191 ? 10.633 1.743 -25.530 1.00 87.56 191 ALA A CA 1
ATOM 1518 C C . ALA A 1 191 ? 11.823 2.704 -25.696 1.00 87.56 191 ALA A C 1
ATOM 1520 O O . ALA A 1 191 ? 12.769 2.688 -24.895 1.00 87.56 191 ALA A O 1
ATOM 1521 N N . PRO A 1 192 ? 11.779 3.595 -26.697 1.00 90.56 192 PRO A N 1
ATOM 1522 C CA . PRO A 1 192 ? 12.836 4.568 -26.898 1.00 90.56 192 PRO A CA 1
ATOM 1523 C C . PRO A 1 192 ? 12.941 5.544 -25.720 1.00 90.56 192 PRO A C 1
ATOM 1525 O O . PRO A 1 192 ? 11.966 5.826 -25.013 1.00 90.56 192 PRO A O 1
ATOM 1528 N N . VAL A 1 193 ? 14.143 6.078 -25.514 1.00 91.88 193 VAL A N 1
ATOM 1529 C CA . VAL A 1 193 ? 14.390 7.162 -24.560 1.00 91.88 193 VAL A CA 1
ATOM 1530 C C . VAL A 1 193 ? 13.715 8.436 -25.065 1.00 91.88 193 VAL A C 1
ATOM 1532 O O . VAL A 1 193 ? 13.779 8.789 -26.247 1.00 91.88 193 VAL A O 1
ATOM 1535 N N . CYS A 1 194 ? 13.028 9.129 -24.161 1.00 93.12 194 CYS A N 1
ATOM 1536 C CA . CYS A 1 194 ? 12.336 10.371 -24.458 1.00 93.12 194 CYS A CA 1
ATOM 1537 C C . CYS A 1 194 ? 13.338 11.514 -24.662 1.00 93.12 194 CYS A C 1
ATOM 1539 O O . CYS A 1 194 ? 13.964 11.966 -23.705 1.00 93.12 194 CYS A O 1
ATOM 1541 N N . ARG A 1 195 ? 13.452 12.020 -25.898 1.00 91.62 195 ARG A N 1
ATOM 1542 C CA . ARG A 1 195 ? 14.3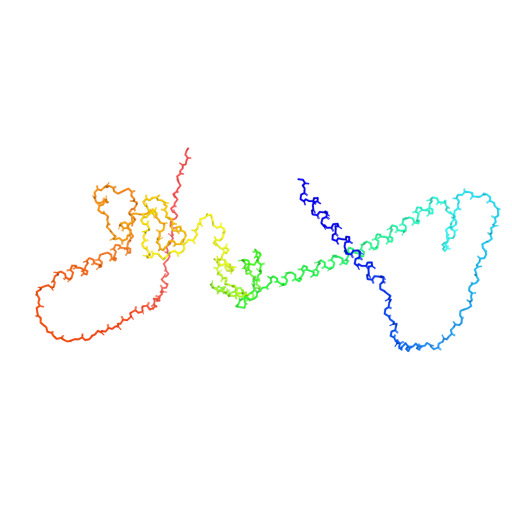87 13.103 -26.247 1.00 91.62 195 ARG A CA 1
ATOM 1543 C C . ARG A 1 195 ? 14.179 14.361 -25.400 1.00 91.62 195 ARG A C 1
ATOM 1545 O O . ARG A 1 195 ? 15.145 14.859 -24.847 1.00 91.62 195 ARG A O 1
ATOM 1552 N N . SER A 1 196 ? 12.937 14.827 -25.239 1.00 91.50 196 SER A N 1
ATOM 1553 C CA . SER A 1 196 ? 12.632 16.022 -24.435 1.00 91.50 196 SER A CA 1
ATOM 1554 C C . SER A 1 196 ? 13.062 15.864 -22.978 1.00 91.50 196 SER A C 1
ATOM 1556 O O . SER A 1 196 ? 13.674 16.769 -22.424 1.00 91.50 196 SER A O 1
ATOM 1558 N N . PHE A 1 197 ? 12.809 14.700 -22.376 1.00 92.50 197 PHE A N 1
ATOM 1559 C CA . PHE A 1 197 ? 13.241 14.433 -21.008 1.00 92.50 197 PHE A CA 1
ATOM 1560 C C . PHE A 1 197 ? 14.767 14.334 -20.892 1.00 92.50 197 PHE A C 1
ATOM 1562 O O . PHE A 1 197 ? 15.337 14.897 -19.968 1.00 92.50 197 PHE A O 1
ATOM 1569 N N . ALA A 1 198 ? 15.433 13.665 -21.834 1.00 91.25 198 ALA A N 1
ATOM 1570 C CA . ALA A 1 198 ? 16.883 13.504 -21.812 1.00 91.25 198 ALA A CA 1
ATOM 1571 C C . ALA A 1 198 ? 17.640 14.828 -22.018 1.00 91.25 198 ALA A C 1
ATOM 1573 O O . ALA A 1 198 ? 18.667 15.039 -21.381 1.00 91.25 198 ALA A O 1
ATOM 1574 N N . THR A 1 199 ? 17.143 15.728 -22.877 1.00 88.88 199 THR A N 1
ATOM 1575 C CA . THR A 1 199 ? 17.827 16.996 -23.189 1.00 88.88 199 THR A CA 1
ATOM 1576 C C . THR A 1 199 ? 17.405 18.152 -22.287 1.00 88.88 199 THR A C 1
ATOM 1578 O O . THR A 1 199 ? 18.236 18.980 -21.935 1.00 88.88 199 THR A O 1
ATOM 1581 N N . LEU A 1 200 ? 16.117 18.244 -21.937 1.00 89.44 200 LEU A N 1
ATOM 1582 C CA . LEU A 1 200 ? 15.568 19.363 -21.157 1.00 89.44 200 LEU A CA 1
ATOM 1583 C C . LEU A 1 200 ? 15.338 19.002 -19.683 1.00 89.44 200 LEU A C 1
ATOM 1585 O O . LEU A 1 200 ? 14.989 19.875 -18.895 1.00 89.44 200 LEU A O 1
ATOM 1589 N N . GLY A 1 201 ? 15.448 17.724 -19.306 1.00 89.38 201 GLY A N 1
ATOM 1590 C CA . GLY A 1 201 ? 15.079 17.238 -17.971 1.00 89.38 201 GLY A CA 1
ATOM 1591 C C . GLY A 1 201 ? 13.568 17.209 -17.715 1.00 89.38 201 GLY A C 1
ATOM 1592 O O . GLY A 1 201 ? 13.132 16.844 -16.625 1.00 89.38 201 GLY A O 1
ATOM 1593 N N . PHE A 1 202 ? 12.750 17.591 -18.702 1.00 91.31 202 PHE A N 1
ATOM 1594 C CA . PHE A 1 202 ? 11.303 17.700 -18.565 1.00 91.31 202 PHE A CA 1
ATOM 1595 C C . PHE A 1 202 ? 10.572 17.245 -19.829 1.00 91.31 202 PHE A C 1
ATOM 1597 O O . PHE A 1 202 ? 10.947 17.567 -20.957 1.00 91.31 202 PHE A O 1
ATOM 1604 N N . CYS A 1 203 ? 9.474 16.519 -19.629 1.00 93.06 203 CYS A N 1
ATOM 1605 C CA . CYS A 1 203 ? 8.564 16.112 -20.688 1.00 93.06 203 CYS A CA 1
ATOM 1606 C C . CYS A 1 203 ? 7.145 16.560 -20.342 1.00 93.06 203 CYS A C 1
ATOM 1608 O O . CYS A 1 203 ? 6.615 16.182 -19.300 1.00 93.06 203 CYS A O 1
ATOM 1610 N N . ALA A 1 204 ? 6.505 17.298 -21.253 1.00 91.44 204 ALA A N 1
ATOM 1611 C CA . ALA A 1 204 ? 5.137 17.789 -21.078 1.00 91.44 204 ALA A CA 1
ATOM 1612 C C . ALA A 1 204 ? 4.098 16.665 -20.910 1.00 91.44 204 ALA A C 1
ATOM 1614 O O . ALA A 1 204 ? 3.055 16.887 -20.306 1.00 91.44 204 ALA A O 1
ATOM 1615 N N . LYS A 1 205 ? 4.391 15.456 -21.410 1.00 89.44 205 LYS A N 1
ATOM 1616 C CA . LYS A 1 205 ? 3.523 14.278 -21.255 1.00 89.44 205 LYS A CA 1
ATOM 1617 C C . LYS A 1 205 ? 3.607 13.639 -19.862 1.00 89.44 205 LYS A C 1
ATOM 1619 O O . LYS A 1 205 ? 2.745 12.846 -19.517 1.00 89.44 205 LYS A O 1
ATOM 1624 N N . GLY A 1 206 ? 4.630 13.968 -19.065 1.00 87.12 206 GLY A N 1
ATOM 1625 C CA . GLY A 1 206 ? 4.756 13.518 -17.677 1.00 87.12 206 GLY A CA 1
ATOM 1626 C C . GLY A 1 206 ? 4.559 12.000 -17.495 1.00 87.12 206 GLY A C 1
ATOM 1627 O O . GLY A 1 206 ? 5.306 11.226 -18.094 1.00 87.12 206 GLY A O 1
ATOM 1628 N N . PRO A 1 207 ? 3.603 11.551 -16.664 1.00 84.50 207 PRO A N 1
ATOM 1629 C CA . PRO A 1 207 ? 3.366 10.126 -16.428 1.00 84.50 207 PRO A CA 1
ATOM 1630 C C . PRO A 1 207 ? 2.757 9.386 -17.627 1.00 84.50 207 PRO A C 1
ATOM 1632 O O . PRO A 1 207 ? 2.926 8.176 -17.720 1.00 84.50 207 PRO A O 1
ATOM 1635 N N . ASP A 1 208 ? 2.123 10.099 -18.558 1.00 87.31 208 ASP A N 1
ATOM 1636 C CA . ASP A 1 208 ? 1.424 9.526 -19.716 1.00 87.31 208 ASP A CA 1
ATOM 1637 C C . ASP A 1 208 ? 2.334 9.436 -20.955 1.00 87.31 208 ASP A C 1
ATOM 1639 O O . ASP A 1 208 ? 1.883 9.350 -22.096 1.00 87.31 208 ASP A O 1
ATOM 1643 N N . CYS A 1 209 ? 3.651 9.530 -20.762 1.00 90.69 209 CYS A N 1
ATOM 1644 C CA . CYS A 1 209 ? 4.615 9.426 -21.846 1.00 90.69 209 CYS A CA 1
ATOM 1645 C C . CYS A 1 209 ? 4.937 7.958 -22.151 1.00 90.69 209 CYS A C 1
ATOM 1647 O O . CYS A 1 209 ? 5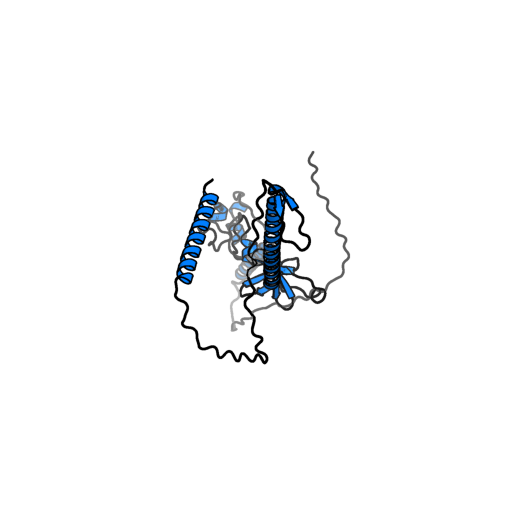.517 7.264 -21.321 1.00 90.69 209 CYS A O 1
ATOM 1649 N N . ASP A 1 210 ? 4.693 7.523 -23.388 1.00 90.50 210 ASP A N 1
ATOM 1650 C CA . ASP A 1 210 ? 5.035 6.167 -23.858 1.00 90.50 210 ASP A CA 1
ATOM 1651 C C . ASP A 1 210 ? 6.551 5.919 -23.999 1.00 90.50 210 ASP A C 1
ATOM 1653 O O . ASP A 1 210 ? 6.991 4.825 -24.352 1.00 90.50 210 ASP A O 1
ATOM 1657 N N . LYS A 1 211 ? 7.373 6.953 -23.780 1.00 91.06 211 LYS A N 1
ATOM 1658 C CA . LYS A 1 211 ? 8.835 6.914 -23.908 1.00 91.06 211 LYS A CA 1
ATOM 1659 C C . LYS A 1 211 ? 9.485 6.929 -22.533 1.00 91.06 211 LYS A C 1
ATOM 1661 O O . LYS A 1 211 ? 8.999 7.576 -21.608 1.00 91.06 211 LYS A O 1
ATOM 1666 N N . ARG A 1 212 ? 10.645 6.286 -22.405 1.00 90.94 212 ARG A N 1
ATOM 1667 C CA . ARG A 1 212 ? 11.351 6.199 -21.120 1.00 90.94 212 ARG A CA 1
ATOM 1668 C C . ARG A 1 212 ? 11.924 7.554 -20.705 1.00 90.94 212 ARG A C 1
ATOM 1670 O O . ARG A 1 212 ? 12.643 8.195 -21.472 1.00 90.94 212 ARG A O 1
ATOM 1677 N N . HIS A 1 213 ? 11.638 7.960 -19.472 1.00 91.31 213 HIS A N 1
ATOM 1678 C CA . HIS A 1 213 ? 12.207 9.143 -18.827 1.00 91.31 213 HIS A CA 1
ATOM 1679 C C . HIS A 1 213 ? 13.487 8.769 -18.075 1.00 91.31 213 HIS A C 1
ATOM 1681 O O . HIS A 1 213 ? 13.469 8.520 -16.873 1.00 91.31 213 HIS A O 1
ATOM 1687 N N . VAL A 1 214 ? 14.597 8.690 -18.811 1.00 89.62 214 VAL A N 1
ATOM 1688 C CA . VAL A 1 214 ? 15.940 8.408 -18.283 1.00 89.62 214 VAL A CA 1
ATOM 1689 C C . VAL A 1 214 ? 16.907 9.455 -18.838 1.00 89.62 214 VAL A C 1
ATOM 1691 O O . VAL A 1 214 ? 16.734 9.914 -19.967 1.00 89.62 214 VAL A O 1
ATOM 1694 N N . VAL A 1 215 ? 17.904 9.849 -18.044 1.00 90.31 215 VAL A N 1
ATOM 1695 C CA . VAL A 1 215 ? 18.971 10.773 -18.457 1.00 90.31 215 VAL A CA 1
ATOM 1696 C C . VAL A 1 215 ? 20.059 9.969 -19.169 1.00 90.31 215 VAL A C 1
ATOM 1698 O O . VAL A 1 215 ? 21.070 9.619 -18.576 1.00 90.31 215 VAL A O 1
ATOM 1701 N N . GLU A 1 216 ? 19.805 9.612 -20.424 1.00 90.94 216 GLU A N 1
ATOM 1702 C CA . GLU A 1 216 ? 20.722 8.908 -21.331 1.00 90.94 216 GLU A CA 1
ATOM 1703 C C . GLU A 1 216 ? 20.705 9.605 -22.692 1.00 90.94 216 GLU A C 1
ATOM 1705 O O . GLU A 1 216 ? 19.694 10.211 -23.057 1.00 90.94 216 GLU A O 1
ATOM 1710 N N . CYS A 1 217 ? 21.800 9.521 -23.454 1.00 91.62 217 CYS A N 1
ATOM 1711 C CA . CYS A 1 217 ? 21.829 10.067 -24.810 1.00 91.62 217 CYS A CA 1
ATOM 1712 C C . CYS A 1 217 ? 20.722 9.408 -25.659 1.00 91.62 217 CYS A C 1
ATOM 1714 O O . CYS A 1 217 ? 20.763 8.191 -25.862 1.00 91.62 217 CYS A O 1
ATOM 1716 N N . PRO A 1 218 ? 19.720 10.163 -26.155 1.00 91.06 218 PRO A N 1
ATOM 1717 C CA . PRO A 1 218 ? 18.578 9.575 -26.846 1.00 91.06 218 PRO A CA 1
ATOM 1718 C C . PRO A 1 218 ? 18.984 8.973 -28.190 1.00 91.06 218 PRO A C 1
ATOM 1720 O O . PRO A 1 218 ? 18.442 7.942 -28.577 1.00 91.06 218 PRO A O 1
ATOM 1723 N N . ASP A 1 219 ? 19.947 9.580 -28.884 1.00 88.81 219 ASP A N 1
ATOM 1724 C CA . ASP A 1 219 ? 20.403 9.094 -30.183 1.00 88.81 219 ASP A CA 1
ATOM 1725 C C . ASP A 1 219 ? 21.178 7.775 -30.010 1.00 88.81 219 ASP A C 1
ATOM 1727 O O . ASP A 1 219 ? 20.854 6.775 -30.649 1.00 88.81 219 ASP A O 1
ATOM 1731 N N . TYR A 1 220 ? 22.073 7.700 -29.020 1.00 87.88 220 TYR A N 1
ATOM 1732 C CA . TYR A 1 220 ? 22.798 6.467 -28.710 1.00 87.88 220 TYR A CA 1
ATOM 1733 C C . TYR A 1 220 ? 21.912 5.357 -28.134 1.00 87.88 220 TYR A C 1
ATOM 1735 O O . TYR A 1 220 ? 22.021 4.206 -28.540 1.00 87.88 220 TYR A O 1
ATOM 1743 N N . ALA A 1 221 ? 21.005 5.670 -27.208 1.00 87.44 221 ALA A N 1
ATOM 1744 C CA . ALA A 1 221 ? 20.154 4.657 -26.584 1.00 87.44 221 ALA A CA 1
ATOM 1745 C C . ALA A 1 221 ? 19.113 4.069 -27.553 1.00 87.44 221 ALA A C 1
ATOM 1747 O O . ALA A 1 221 ? 18.695 2.923 -27.377 1.00 87.44 221 ALA A O 1
ATOM 1748 N N . ASN A 1 222 ? 18.684 4.842 -28.559 1.00 84.25 222 ASN A N 1
ATOM 1749 C CA . ASN A 1 222 ? 17.691 4.406 -29.542 1.00 84.25 222 ASN A CA 1
ATOM 1750 C C . ASN A 1 222 ? 18.328 3.787 -30.793 1.00 84.25 222 ASN A C 1
ATOM 1752 O O . ASN A 1 222 ? 17.790 2.814 -31.322 1.00 84.25 222 ASN A O 1
ATOM 1756 N N . HIS A 1 223 ? 19.451 4.337 -31.265 1.00 81.94 223 HIS A N 1
ATOM 1757 C CA . HIS A 1 223 ? 20.090 3.935 -32.523 1.00 81.94 223 HIS A CA 1
ATOM 1758 C C . HIS A 1 223 ? 21.411 3.177 -32.333 1.00 81.94 223 HIS A C 1
ATOM 1760 O O . HIS A 1 223 ? 21.909 2.598 -33.290 1.00 81.94 223 HIS A O 1
ATOM 1766 N N . GLY A 1 224 ? 21.979 3.155 -31.124 1.00 81.38 224 GLY A N 1
ATOM 1767 C CA . GLY A 1 224 ? 23.286 2.548 -30.841 1.00 81.38 224 GLY A CA 1
ATOM 1768 C C . GLY A 1 224 ? 24.480 3.396 -31.288 1.00 81.38 224 GLY A C 1
ATOM 1769 O O . GLY A 1 224 ? 25.620 2.995 -31.079 1.00 81.38 224 GLY A O 1
ATOM 1770 N N . PHE A 1 225 ? 24.233 4.567 -31.880 1.00 83.06 225 PHE A N 1
ATOM 1771 C CA . PHE A 1 225 ? 25.247 5.463 -32.425 1.00 83.06 225 PHE A CA 1
ATOM 1772 C C . PHE A 1 225 ? 24.906 6.919 -32.095 1.00 83.06 225 PHE A C 1
ATOM 1774 O O . PHE A 1 225 ? 23.739 7.310 -32.103 1.00 83.06 225 PHE A O 1
ATOM 1781 N N . CYS A 1 226 ? 25.923 7.728 -31.805 1.00 88.12 226 CYS A N 1
ATOM 1782 C CA . CYS A 1 226 ? 25.774 9.163 -31.597 1.00 88.12 226 CYS A CA 1
ATOM 1783 C C . CYS A 1 226 ? 26.951 9.878 -32.256 1.00 88.12 226 CYS A C 1
ATOM 1785 O O . CYS A 1 226 ? 28.075 9.770 -31.778 1.00 88.12 226 CYS A O 1
ATOM 1787 N N . ALA A 1 227 ? 26.682 10.644 -33.314 1.00 86.62 227 ALA A N 1
ATOM 1788 C CA . ALA A 1 227 ? 27.714 11.401 -34.024 1.00 86.62 227 ALA A CA 1
ATOM 1789 C C . ALA A 1 227 ? 28.453 12.380 -33.092 1.00 86.62 227 ALA A C 1
ATOM 1791 O O . ALA A 1 227 ? 29.660 12.575 -33.198 1.00 86.62 227 ALA A O 1
ATOM 1792 N N . ASP A 1 228 ? 27.739 12.958 -32.125 1.00 86.06 228 ASP A N 1
ATOM 1793 C CA . ASP A 1 228 ? 28.320 13.888 -31.158 1.00 86.06 228 ASP A CA 1
ATOM 1794 C C . ASP A 1 228 ? 29.226 13.183 -30.137 1.00 86.06 228 ASP A C 1
ATOM 1796 O O . ASP A 1 228 ? 30.098 13.828 -29.560 1.00 86.06 228 ASP A O 1
ATOM 1800 N N . ARG A 1 229 ? 29.056 11.872 -29.904 1.00 83.44 229 ARG A N 1
ATOM 1801 C CA . ARG A 1 229 ? 29.974 11.077 -29.070 1.00 83.44 229 ARG A CA 1
ATOM 1802 C C . ARG A 1 229 ? 31.321 10.936 -29.767 1.00 83.44 229 ARG A C 1
ATOM 1804 O O . ARG A 1 229 ? 32.342 11.184 -29.135 1.00 83.44 229 ARG A O 1
ATOM 1811 N N . ASP A 1 230 ? 31.312 10.602 -31.054 1.00 82.06 230 ASP A N 1
ATOM 1812 C CA . ASP A 1 230 ? 32.539 10.431 -31.841 1.00 82.06 230 ASP A CA 1
ATOM 1813 C C . ASP A 1 230 ? 33.298 11.751 -32.000 1.00 82.06 230 ASP A C 1
ATOM 1815 O O . ASP A 1 230 ? 34.525 11.781 -31.974 1.00 82.06 230 ASP A O 1
ATOM 1819 N N . ASN A 1 231 ? 32.559 12.860 -32.071 1.00 84.38 231 ASN A N 1
ATOM 1820 C CA . ASN A 1 231 ? 33.117 14.210 -32.109 1.00 84.38 231 ASN A CA 1
ATOM 1821 C C . ASN A 1 231 ? 33.465 14.776 -30.715 1.00 84.38 231 ASN A C 1
ATOM 1823 O O . ASN A 1 231 ? 33.968 15.894 -30.622 1.00 84.38 231 ASN A O 1
ATOM 1827 N N . GLY A 1 232 ? 33.178 14.051 -29.625 1.00 82.69 232 GLY A N 1
ATOM 1828 C CA . GLY A 1 232 ? 33.434 14.491 -28.246 1.00 82.69 232 GLY A CA 1
ATOM 1829 C C . GLY A 1 232 ? 32.560 15.655 -27.750 1.00 82.69 232 GLY A C 1
ATOM 1830 O O . GLY A 1 232 ? 32.876 16.273 -26.736 1.00 82.69 232 GLY A O 1
ATOM 1831 N N . LEU A 1 233 ? 31.468 15.966 -28.449 1.00 88.06 233 LEU A N 1
ATOM 1832 C CA . LEU A 1 233 ? 30.540 17.068 -28.161 1.00 88.06 233 LEU A CA 1
ATOM 1833 C C . LEU A 1 233 ? 29.340 16.637 -27.302 1.00 88.06 233 LEU A C 1
ATOM 1835 O O . LEU A 1 233 ? 28.607 17.482 -26.786 1.00 88.06 233 LEU A O 1
ATOM 1839 N N . CYS A 1 234 ? 29.112 15.332 -27.145 1.00 88.88 234 CYS A N 1
ATOM 1840 C CA . CYS A 1 234 ? 27.982 14.824 -26.378 1.00 88.88 234 CYS A CA 1
ATOM 1841 C C . CYS A 1 234 ? 28.317 14.671 -24.887 1.00 88.88 234 CYS A C 1
ATOM 1843 O O . CYS A 1 234 ? 29.105 13.811 -24.498 1.00 88.88 234 CYS A O 1
ATOM 1845 N N . TYR A 1 235 ? 27.646 15.456 -24.042 1.00 86.56 235 TYR A N 1
ATOM 1846 C CA . TYR A 1 235 ? 27.790 15.407 -22.578 1.00 86.56 235 TYR A CA 1
ATOM 1847 C C . TYR A 1 235 ? 26.810 14.448 -21.884 1.00 86.56 235 TYR A C 1
ATOM 1849 O O . TYR A 1 235 ? 26.842 14.303 -20.662 1.00 86.56 235 TYR A O 1
ATOM 1857 N N . LEU A 1 236 ? 25.908 13.816 -22.639 1.00 89.25 236 LEU A N 1
ATOM 1858 C CA . LEU A 1 236 ? 24.953 12.852 -22.095 1.00 89.25 236 LEU A CA 1
ATOM 1859 C C . LEU A 1 236 ? 25.623 11.482 -21.904 1.00 89.25 236 LEU A C 1
ATOM 1861 O O . LEU A 1 236 ? 26.528 11.129 -22.661 1.00 89.25 236 LEU A O 1
ATOM 1865 N N . PRO A 1 237 ? 25.193 10.678 -20.916 1.00 89.00 237 PRO A N 1
ATOM 1866 C CA . PRO A 1 237 ? 25.803 9.380 -20.685 1.00 89.00 237 PRO A CA 1
ATOM 1867 C C . PRO A 1 237 ? 25.440 8.396 -21.803 1.00 89.00 237 PRO A C 1
ATOM 1869 O O . PRO A 1 237 ? 24.294 8.327 -22.263 1.00 89.00 237 PRO A O 1
ATOM 1872 N N . HIS A 1 238 ? 26.442 7.610 -22.196 1.00 88.25 238 HIS A N 1
ATOM 1873 C CA . HIS A 1 238 ? 26.372 6.561 -23.210 1.00 88.25 238 HIS A CA 1
ATOM 1874 C C . HIS A 1 238 ? 26.582 5.194 -22.539 1.00 88.25 238 HIS A C 1
ATOM 1876 O O . HIS A 1 238 ? 27.707 4.704 -22.494 1.00 88.25 238 HIS A O 1
ATOM 1882 N N . PRO A 1 239 ? 25.545 4.594 -21.927 1.00 84.69 239 PRO A N 1
ATOM 1883 C CA . PRO A 1 239 ? 25.678 3.280 -21.315 1.00 84.69 239 PRO A CA 1
ATOM 1884 C C . PRO A 1 239 ? 25.725 2.193 -22.392 1.00 84.69 239 PRO A C 1
ATOM 1886 O O . PRO A 1 239 ? 24.726 1.910 -23.058 1.00 84.69 239 PRO A O 1
ATOM 1889 N N . ASP A 1 240 ? 26.881 1.552 -22.523 1.00 77.75 240 ASP A N 1
ATOM 1890 C CA . ASP A 1 240 ? 27.103 0.446 -23.449 1.00 77.75 240 ASP A CA 1
ATOM 1891 C C . ASP A 1 240 ? 26.401 -0.822 -22.913 1.00 77.75 240 ASP A C 1
ATOM 1893 O O . ASP A 1 240 ? 26.926 -1.577 -22.093 1.00 77.75 240 ASP A O 1
ATOM 1897 N N . ARG A 1 241 ? 25.152 -1.060 -23.334 1.00 77.25 241 ARG A N 1
ATOM 1898 C CA . ARG A 1 241 ? 24.399 -2.263 -22.940 1.00 77.25 241 ARG A CA 1
ATOM 1899 C C . ARG A 1 241 ? 24.710 -3.404 -23.903 1.00 77.25 241 ARG A C 1
ATOM 1901 O O . ARG A 1 241 ? 24.322 -3.356 -25.069 1.00 77.25 241 ARG A O 1
ATOM 1908 N N . ALA A 1 242 ? 25.308 -4.482 -23.395 1.00 71.50 242 ALA A N 1
ATOM 1909 C CA . ALA A 1 242 ? 25.727 -5.644 -24.188 1.00 71.50 242 ALA A CA 1
ATOM 1910 C C . ALA A 1 242 ? 24.617 -6.269 -25.065 1.00 71.50 242 ALA A C 1
ATOM 1912 O O . ALA A 1 242 ? 24.910 -6.869 -26.094 1.00 71.50 242 ALA A O 1
ATOM 1913 N N . ALA A 1 243 ? 23.341 -6.151 -24.681 1.00 68.75 243 ALA A N 1
ATOM 1914 C CA . ALA A 1 243 ? 22.214 -6.628 -25.490 1.00 68.75 243 ALA A CA 1
ATOM 1915 C C . ALA A 1 243 ? 21.887 -5.712 -26.688 1.00 68.75 243 ALA A C 1
ATOM 1917 O O . ALA A 1 243 ? 21.424 -6.191 -27.718 1.00 68.75 243 ALA A O 1
ATOM 1918 N N . ILE A 1 244 ? 22.123 -4.401 -26.561 1.00 68.12 244 ILE A N 1
ATOM 1919 C CA . ILE A 1 244 ? 21.906 -3.427 -27.640 1.00 68.12 244 ILE A CA 1
ATOM 1920 C C . ILE A 1 244 ? 23.036 -3.537 -28.662 1.00 68.12 244 ILE A C 1
ATOM 1922 O O . ILE A 1 244 ? 22.759 -3.565 -29.855 1.00 68.12 244 ILE A O 1
ATOM 1926 N N . LEU A 1 245 ? 24.283 -3.689 -28.200 1.00 68.94 245 LEU A N 1
ATOM 1927 C CA . LEU A 1 245 ? 25.441 -3.891 -29.075 1.00 68.94 245 LEU A CA 1
ATOM 1928 C C . LEU A 1 245 ? 25.304 -5.160 -29.927 1.00 68.94 245 LEU A C 1
ATOM 1930 O O . LEU A 1 245 ? 25.530 -5.106 -31.130 1.00 68.94 245 LEU A O 1
ATOM 1934 N N . ARG A 1 246 ? 24.843 -6.273 -29.335 1.00 74.62 246 ARG A N 1
ATOM 1935 C CA . ARG A 1 246 ? 24.566 -7.517 -30.076 1.00 74.62 246 ARG A CA 1
ATOM 1936 C C . ARG A 1 246 ? 23.499 -7.326 -31.163 1.00 74.62 246 ARG A C 1
ATOM 1938 O O . ARG A 1 246 ? 23.745 -7.653 -32.315 1.00 74.62 246 ARG A O 1
ATOM 1945 N N . LYS A 1 247 ? 22.371 -6.686 -30.834 1.00 71.25 247 LYS A N 1
ATOM 1946 C CA . LYS A 1 247 ? 21.298 -6.398 -31.808 1.00 71.25 247 LYS A CA 1
ATOM 1947 C C . LYS A 1 247 ? 21.698 -5.393 -32.892 1.00 71.25 247 LYS A C 1
ATOM 1949 O O . LYS A 1 247 ? 21.201 -5.467 -34.012 1.00 71.25 247 LYS A O 1
ATOM 1954 N N . ALA A 1 248 ? 22.545 -4.419 -32.565 1.00 67.94 248 ALA A N 1
ATOM 1955 C CA . ALA A 1 248 ? 23.070 -3.469 -33.541 1.00 67.94 248 ALA A CA 1
ATOM 1956 C C . ALA A 1 248 ? 24.026 -4.163 -34.525 1.00 67.94 248 ALA A C 1
ATOM 1958 O O . ALA A 1 248 ? 23.888 -3.957 -35.729 1.00 67.94 248 ALA A O 1
ATOM 1959 N N . ALA A 1 249 ? 24.905 -5.040 -34.028 1.00 75.44 249 ALA A N 1
ATOM 1960 C CA . ALA A 1 249 ? 25.794 -5.852 -34.855 1.00 75.44 249 ALA A CA 1
ATOM 1961 C C . ALA A 1 249 ? 25.017 -6.807 -35.779 1.00 75.44 249 ALA A C 1
ATOM 1963 O O . ALA A 1 249 ? 25.323 -6.886 -36.960 1.00 75.44 249 ALA A O 1
ATOM 1964 N N . GLU A 1 250 ? 23.955 -7.458 -35.292 1.00 79.12 250 GLU A N 1
ATOM 1965 C CA . GLU A 1 250 ? 23.070 -8.293 -36.125 1.00 79.12 250 GLU A CA 1
ATOM 1966 C C . GLU A 1 250 ? 22.412 -7.495 -37.264 1.00 79.12 250 GLU A C 1
ATOM 1968 O O . GLU A 1 250 ? 22.326 -7.968 -38.397 1.00 79.12 250 GLU A O 1
ATOM 1973 N N . ARG A 1 251 ? 21.966 -6.258 -36.996 1.00 75.69 251 ARG A N 1
ATOM 1974 C CA . ARG A 1 251 ? 21.402 -5.379 -38.035 1.00 75.69 251 ARG A CA 1
ATOM 1975 C C . ARG A 1 251 ? 22.450 -4.948 -39.054 1.00 75.69 251 ARG A C 1
ATOM 1977 O O . ARG A 1 251 ? 22.134 -4.918 -40.237 1.00 75.69 251 ARG A O 1
ATOM 1984 N N . GLN A 1 252 ? 23.661 -4.620 -38.608 1.00 74.38 252 GLN A N 1
ATOM 1985 C CA . GLN A 1 252 ? 24.772 -4.283 -39.502 1.00 74.38 252 GLN A CA 1
ATOM 1986 C C . GLN A 1 252 ? 25.150 -5.481 -40.375 1.00 74.38 252 GLN A C 1
ATOM 1988 O O . GLN A 1 252 ? 25.165 -5.338 -41.590 1.00 74.38 252 GLN A O 1
ATOM 1993 N N . ALA A 1 253 ? 25.285 -6.674 -39.793 1.00 77.31 253 ALA A N 1
ATOM 1994 C CA . ALA A 1 253 ? 25.554 -7.903 -40.535 1.00 77.31 253 ALA A CA 1
ATOM 1995 C C . ALA A 1 253 ? 24.461 -8.216 -41.571 1.00 77.31 253 ALA A C 1
ATOM 1997 O O . ALA A 1 253 ? 24.766 -8.647 -42.677 1.00 77.31 253 ALA A O 1
ATOM 1998 N N . LYS A 1 254 ? 23.183 -7.953 -41.263 1.00 75.62 254 LYS A N 1
ATOM 1999 C CA . LYS A 1 254 ? 22.080 -8.143 -42.221 1.00 75.62 254 LYS A CA 1
ATOM 2000 C C . LYS A 1 254 ? 22.099 -7.119 -43.364 1.00 75.62 254 LYS A C 1
ATOM 2002 O O . LYS A 1 254 ? 21.734 -7.452 -44.487 1.00 75.62 254 LYS A O 1
ATOM 2007 N N . ILE A 1 255 ? 22.512 -5.882 -43.082 1.00 73.31 255 ILE A N 1
ATOM 2008 C CA . ILE A 1 255 ? 22.671 -4.826 -44.092 1.00 73.31 255 ILE A CA 1
ATOM 2009 C C . ILE A 1 255 ? 23.875 -5.134 -44.989 1.00 73.31 255 ILE A C 1
ATOM 2011 O O . ILE A 1 255 ? 23.738 -5.075 -46.207 1.00 73.31 255 ILE A O 1
ATOM 2015 N N . GLU A 1 256 ? 25.006 -5.539 -44.415 1.00 67.56 256 GLU A N 1
ATOM 2016 C CA . GLU A 1 256 ? 26.213 -5.937 -45.149 1.00 67.56 256 GLU A CA 1
ATOM 2017 C C . GLU A 1 256 ? 25.962 -7.189 -46.004 1.00 67.56 256 GLU A C 1
ATOM 2019 O O . GLU A 1 256 ? 26.284 -7.193 -47.188 1.00 67.56 256 GLU A O 1
ATOM 2024 N N . ALA A 1 257 ? 25.254 -8.193 -45.473 1.00 65.88 257 ALA A N 1
ATOM 2025 C CA . ALA A 1 257 ? 24.848 -9.378 -46.233 1.00 65.88 257 ALA A CA 1
ATOM 2026 C C . ALA A 1 257 ? 23.883 -9.061 -47.393 1.00 65.88 257 ALA A C 1
ATOM 2028 O O . ALA A 1 257 ? 23.857 -9.782 -48.385 1.00 65.88 257 ALA A O 1
ATOM 2029 N N . SER A 1 258 ? 23.099 -7.980 -47.298 1.00 60.12 258 SER A N 1
ATOM 2030 C CA . SER A 1 258 ? 22.225 -7.526 -48.391 1.00 60.12 258 SER A CA 1
ATOM 2031 C C . SER A 1 258 ? 22.934 -6.657 -49.438 1.00 60.12 258 SER A C 1
ATOM 2033 O O . SER A 1 258 ? 22.422 -6.502 -50.543 1.00 60.12 258 SER A O 1
ATOM 2035 N N . GLN A 1 259 ? 24.100 -6.087 -49.111 1.00 56.91 259 GLN A N 1
ATOM 2036 C CA . GLN A 1 259 ? 24.895 -5.269 -50.035 1.00 56.91 259 GLN A CA 1
ATOM 2037 C C . GLN A 1 259 ? 25.869 -6.104 -50.882 1.00 56.91 259 GLN A C 1
ATOM 2039 O O . GLN A 1 259 ? 26.273 -5.640 -51.946 1.00 56.91 259 GLN A O 1
ATOM 2044 N N . ASP A 1 260 ? 26.178 -7.338 -50.470 1.00 50.25 260 ASP A N 1
ATOM 2045 C CA . ASP A 1 260 ? 27.084 -8.258 -51.183 1.00 50.25 260 ASP A CA 1
ATOM 2046 C C . ASP A 1 260 ? 26.363 -9.246 -52.133 1.00 50.25 260 ASP A C 1
ATOM 2048 O O . ASP A 1 260 ? 26.945 -10.216 -52.605 1.00 50.25 260 ASP A O 1
ATOM 2052 N N . PHE A 1 261 ? 25.079 -9.015 -52.442 1.00 49.31 261 PHE A N 1
ATOM 2053 C CA . PHE A 1 261 ? 24.276 -9.879 -53.328 1.00 49.31 261 PHE A CA 1
ATOM 2054 C C . PHE A 1 261 ? 23.595 -9.091 -54.459 1.00 49.31 261 PHE A C 1
ATOM 2056 O O . PHE A 1 261 ? 22.389 -9.173 -54.677 1.00 49.31 261 PHE A O 1
ATOM 2063 N N . SER A 1 262 ? 24.378 -8.298 -55.197 1.00 49.91 262 SER A N 1
ATOM 2064 C CA . SER A 1 262 ? 23.919 -7.650 -56.440 1.00 49.91 262 SER A CA 1
ATOM 2065 C C . SER A 1 262 ? 24.534 -8.230 -57.717 1.00 49.91 262 SER A C 1
ATOM 2067 O O . SER A 1 262 ? 24.486 -7.575 -58.754 1.00 49.91 262 SER A O 1
ATOM 2069 N N . ASP A 1 263 ? 25.044 -9.465 -57.688 1.00 49.94 263 ASP A N 1
ATOM 2070 C CA . ASP A 1 263 ? 25.452 -10.149 -58.922 1.00 49.94 263 ASP A CA 1
ATOM 2071 C C . ASP A 1 263 ? 25.423 -11.680 -58.820 1.00 49.94 263 ASP A C 1
ATOM 2073 O O . ASP A 1 263 ? 26.469 -12.310 -58.844 1.00 49.94 263 ASP A O 1
ATOM 2077 N N . LEU A 1 264 ? 24.234 -12.287 -58.710 1.00 43.19 264 LEU A N 1
ATOM 2078 C CA . LEU A 1 264 ? 23.950 -13.588 -59.334 1.00 43.19 264 LEU A CA 1
ATOM 2079 C C . LEU A 1 264 ? 22.453 -13.688 -59.653 1.00 43.19 264 LEU A C 1
ATOM 2081 O O . LEU A 1 264 ? 21.593 -13.783 -58.781 1.00 43.19 264 LEU A O 1
ATOM 2085 N N . SER A 1 265 ? 22.168 -13.628 -60.948 1.00 49.44 265 SER A N 1
ATOM 2086 C CA . SER A 1 265 ? 20.858 -13.832 -61.552 1.00 49.44 265 SER A CA 1
ATOM 2087 C C . SER A 1 265 ? 20.445 -15.309 -61.548 1.00 49.44 265 SER A C 1
ATOM 2089 O O . SER A 1 265 ? 21.230 -16.165 -61.948 1.00 49.44 265 SER A O 1
ATOM 2091 N N . SER A 1 266 ? 19.145 -15.514 -61.309 1.00 46.25 266 SER A N 1
ATOM 2092 C CA . SER A 1 266 ? 18.256 -16.531 -61.899 1.00 46.25 266 SER A CA 1
ATOM 2093 C C . SER A 1 266 ? 17.894 -17.776 -61.077 1.00 46.25 266 SER A C 1
ATOM 2095 O O . SER A 1 266 ? 18.703 -18.679 -60.903 1.00 46.25 266 SER A O 1
ATOM 2097 N N . ASP A 1 267 ? 16.583 -17.837 -60.815 1.00 49.28 267 ASP A N 1
ATOM 2098 C CA . ASP A 1 267 ? 15.669 -18.975 -61.011 1.00 49.28 267 ASP A CA 1
ATOM 2099 C C . ASP A 1 267 ? 15.136 -19.720 -59.772 1.00 49.28 267 ASP A C 1
ATOM 2101 O O . ASP A 1 267 ? 15.882 -20.109 -58.879 1.00 49.28 267 ASP A O 1
ATOM 2105 N N . ASP A 1 268 ? 13.822 -19.953 -59.852 1.00 43.19 268 ASP A N 1
ATOM 2106 C CA . ASP A 1 268 ? 12.999 -20.978 -59.193 1.00 43.19 268 ASP A CA 1
ATOM 2107 C C . ASP A 1 268 ? 12.376 -20.718 -57.793 1.00 43.19 268 ASP A C 1
ATOM 2109 O O . ASP A 1 268 ? 13.008 -20.780 -56.743 1.00 43.19 268 ASP A O 1
ATOM 2113 N N . GLU A 1 269 ? 11.075 -20.397 -57.861 1.00 53.19 269 GLU A N 1
ATOM 2114 C CA . GLU A 1 269 ? 9.916 -20.761 -57.021 1.00 53.19 269 GLU A CA 1
ATOM 2115 C C . GLU A 1 269 ? 10.122 -21.282 -55.574 1.00 53.19 269 GLU A C 1
ATOM 2117 O O . GLU A 1 269 ? 10.700 -22.339 -55.330 1.00 53.19 269 GLU A O 1
ATOM 2122 N N . GLY A 1 270 ? 9.464 -20.627 -54.604 1.00 43.03 270 GLY A N 1
ATOM 2123 C CA . GLY A 1 270 ? 9.251 -21.179 -53.259 1.00 43.03 270 GLY A CA 1
ATOM 2124 C C . GLY A 1 270 ? 8.498 -20.240 -52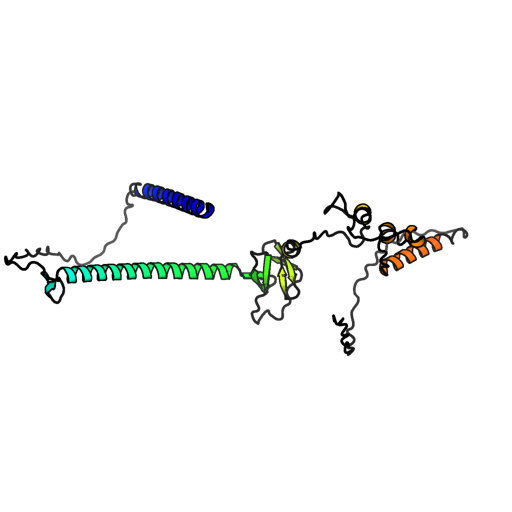.308 1.00 43.03 270 GLY A C 1
ATOM 2125 O O . GLY A 1 270 ? 9.030 -19.215 -51.896 1.00 43.03 270 GLY A O 1
ATOM 2126 N N . GLU A 1 271 ? 7.256 -20.607 -51.984 1.00 52.03 271 GLU A N 1
ATOM 2127 C CA . GLU A 1 271 ? 6.317 -19.993 -51.021 1.00 52.03 271 GLU A CA 1
ATOM 2128 C C . GLU A 1 271 ? 6.895 -19.743 -49.603 1.00 52.03 271 GLU A C 1
ATOM 2130 O O . GLU A 1 271 ? 7.889 -20.365 -49.219 1.00 52.03 271 GLU A O 1
ATOM 2135 N N . PRO A 1 272 ? 6.276 -18.854 -48.795 1.00 51.84 272 PRO A N 1
ATOM 2136 C CA . PRO A 1 272 ? 6.789 -18.438 -47.497 1.00 51.84 272 PRO A CA 1
ATOM 2137 C C . PRO A 1 272 ? 6.415 -19.446 -46.399 1.00 51.84 272 PRO A C 1
ATOM 2139 O O . PRO A 1 272 ? 5.236 -19.734 -46.202 1.00 51.84 272 PRO A O 1
ATOM 2142 N N . ASP A 1 273 ? 7.404 -19.940 -45.648 1.00 39.28 273 ASP A N 1
ATOM 2143 C CA . ASP A 1 273 ? 7.153 -20.698 -44.416 1.00 39.28 273 ASP A CA 1
ATOM 2144 C C . ASP A 1 273 ? 7.260 -19.776 -43.194 1.00 39.28 273 ASP A C 1
ATOM 2146 O O . ASP A 1 273 ? 8.307 -19.197 -42.884 1.00 39.28 273 ASP A O 1
ATOM 2150 N N . GLU A 1 274 ? 6.116 -19.608 -42.544 1.00 52.88 274 GLU A N 1
ATOM 2151 C CA . GLU A 1 274 ? 5.923 -18.906 -41.290 1.00 52.88 274 GLU A CA 1
ATOM 2152 C C . GLU A 1 274 ? 6.199 -19.897 -40.151 1.00 52.88 274 GLU A C 1
ATOM 2154 O O . GLU A 1 274 ? 5.317 -20.660 -39.764 1.00 52.88 274 GLU A O 1
ATOM 2159 N N . SER A 1 275 ? 7.404 -19.887 -39.576 1.00 45.16 275 SER A N 1
ATOM 2160 C CA . SER A 1 275 ? 7.680 -20.667 -38.363 1.00 45.16 275 SER A CA 1
ATOM 2161 C C . SER A 1 275 ? 8.013 -19.760 -37.178 1.00 45.16 275 SER A C 1
ATOM 2163 O O . SER A 1 275 ? 9.065 -19.126 -37.098 1.00 45.16 275 SER A O 1
ATOM 2165 N N . GLU A 1 276 ? 7.054 -19.688 -36.256 1.00 50.69 276 GLU A N 1
ATOM 2166 C CA . GLU A 1 276 ? 7.168 -19.095 -34.929 1.00 50.69 276 GLU A CA 1
ATOM 2167 C C . GLU A 1 276 ? 8.001 -20.013 -34.016 1.00 50.69 276 GLU A C 1
ATOM 2169 O O . GLU A 1 276 ? 7.500 -21.028 -33.531 1.00 50.69 276 GLU A O 1
ATOM 2174 N N . ASP A 1 277 ? 9.254 -19.651 -33.733 1.00 44.38 277 ASP A N 1
ATOM 2175 C CA . ASP A 1 277 ? 10.067 -20.389 -32.759 1.00 44.38 277 ASP A CA 1
ATOM 2176 C C . ASP A 1 277 ? 9.785 -19.910 -31.327 1.00 44.38 277 ASP A C 1
ATOM 2178 O O . ASP A 1 277 ? 10.231 -18.860 -30.849 1.00 44.38 277 ASP A O 1
ATOM 2182 N N . VAL A 1 278 ? 8.983 -20.727 -30.649 1.00 56.06 278 VAL A N 1
ATOM 2183 C CA . VAL A 1 278 ? 8.724 -20.744 -29.211 1.00 56.06 278 VAL A CA 1
ATOM 2184 C C . VAL A 1 278 ? 9.754 -21.633 -28.511 1.00 56.06 278 VAL A C 1
ATOM 2186 O O . VAL A 1 278 ? 9.531 -22.828 -28.340 1.00 56.06 278 VAL A O 1
ATOM 2189 N N . ASP A 1 279 ? 10.847 -21.056 -28.015 1.00 43.38 279 ASP A N 1
ATOM 2190 C CA . ASP A 1 279 ? 11.774 -21.799 -27.153 1.00 43.38 279 ASP A CA 1
ATOM 2191 C C . ASP A 1 279 ? 11.277 -21.799 -25.704 1.00 43.38 279 ASP A C 1
ATOM 2193 O O . ASP A 1 279 ? 11.483 -20.867 -24.918 1.00 43.38 279 ASP A O 1
ATOM 2197 N N . SER A 1 280 ? 10.575 -22.879 -25.378 1.00 46.50 280 SER A N 1
ATOM 2198 C CA . SER A 1 280 ? 10.284 -23.317 -24.021 1.00 46.50 280 SER A CA 1
ATOM 2199 C C . SER A 1 280 ? 11.379 -24.283 -23.537 1.00 46.50 280 SER A C 1
ATOM 2201 O O . SER A 1 280 ? 11.885 -25.102 -24.294 1.00 46.50 280 SER A O 1
ATOM 2203 N N . ASP A 1 281 ? 11.683 -24.167 -22.242 1.00 43.53 281 ASP A N 1
ATOM 2204 C CA . ASP A 1 281 ? 12.265 -25.194 -21.366 1.00 43.53 281 ASP A CA 1
ATOM 2205 C C . ASP A 1 281 ? 13.792 -25.401 -21.407 1.00 43.53 281 ASP A C 1
ATOM 2207 O O . ASP A 1 281 ? 14.314 -26.331 -22.015 1.00 43.53 281 ASP A O 1
ATOM 2211 N N . VAL A 1 282 ? 14.524 -24.592 -20.622 1.00 47.47 282 VAL A N 1
ATOM 2212 C CA . VAL A 1 282 ? 15.870 -24.962 -20.150 1.00 47.47 282 VAL A CA 1
ATOM 2213 C C . VAL A 1 282 ? 15.759 -25.621 -18.771 1.00 47.47 282 VAL A C 1
ATOM 2215 O O . VAL A 1 282 ? 15.368 -24.995 -17.781 1.00 47.47 282 VAL A O 1
ATOM 2218 N N . GLU A 1 283 ? 16.098 -26.906 -18.704 1.00 50.47 283 GLU A N 1
ATOM 2219 C CA . GLU A 1 283 ? 16.350 -27.613 -17.451 1.00 50.47 283 GLU A CA 1
ATOM 2220 C C . GLU A 1 283 ? 17.683 -27.130 -16.862 1.00 50.47 283 GLU A C 1
ATOM 2222 O O . GLU A 1 283 ? 18.744 -27.271 -17.470 1.00 50.47 283 GLU A O 1
ATOM 2227 N N . ILE A 1 284 ? 17.644 -26.543 -15.662 1.00 46.81 284 ILE A N 1
ATOM 2228 C CA . ILE A 1 284 ? 18.856 -26.191 -14.916 1.00 46.81 284 ILE A CA 1
ATOM 2229 C C . ILE A 1 284 ? 19.249 -27.396 -14.063 1.00 46.81 284 ILE A C 1
ATOM 2231 O O . ILE A 1 284 ? 18.681 -27.646 -13.000 1.00 46.81 284 ILE A O 1
ATOM 2235 N N . ILE A 1 285 ? 20.254 -28.121 -14.545 1.00 40.97 285 ILE A N 1
ATOM 2236 C CA . ILE A 1 285 ? 21.032 -29.091 -13.777 1.00 40.97 285 ILE A CA 1
ATOM 2237 C C . ILE A 1 285 ? 21.802 -28.311 -12.701 1.00 40.97 285 ILE A C 1
ATOM 2239 O O . ILE A 1 285 ? 22.641 -27.465 -13.009 1.00 40.97 285 ILE A O 1
ATOM 2243 N N . VAL A 1 286 ? 21.496 -28.574 -11.430 1.00 44.66 286 VAL A N 1
ATOM 2244 C CA . VAL A 1 286 ? 22.233 -28.023 -10.285 1.00 44.66 286 VAL A CA 1
ATOM 2245 C C . VAL A 1 286 ? 23.539 -28.802 -10.147 1.00 44.66 286 VAL A C 1
ATOM 2247 O O . VAL A 1 286 ? 23.557 -29.910 -9.619 1.00 44.66 286 VAL A O 1
ATOM 2250 N N . GLY A 1 287 ? 24.620 -28.221 -10.665 1.00 41.78 287 GLY A N 1
ATOM 2251 C CA . GLY A 1 287 ? 25.987 -28.592 -10.318 1.00 41.78 287 GLY A CA 1
ATOM 2252 C C . GLY A 1 287 ? 26.335 -28.034 -8.940 1.00 41.78 287 GLY A C 1
ATOM 2253 O O . GLY A 1 287 ? 26.200 -26.838 -8.683 1.00 41.78 287 GLY A O 1
ATOM 2254 N N . GLU A 1 288 ? 26.722 -28.929 -8.043 1.00 50.31 288 GLU A N 1
ATOM 2255 C CA . GLU A 1 288 ? 27.193 -28.651 -6.695 1.00 50.31 288 GLU A CA 1
ATOM 2256 C C . GLU A 1 288 ? 28.649 -28.173 -6.765 1.00 50.31 288 GLU A C 1
ATOM 2258 O O . GLU A 1 288 ? 29.562 -28.989 -6.785 1.00 50.31 288 GLU A O 1
ATOM 2263 N N . ASP A 1 289 ? 28.864 -26.856 -6.814 1.00 43.38 289 ASP A N 1
ATOM 2264 C CA . ASP A 1 289 ? 30.201 -26.265 -6.714 1.00 43.38 289 ASP A CA 1
ATOM 2265 C C . ASP A 1 289 ? 30.322 -25.433 -5.436 1.00 43.38 289 ASP A C 1
ATOM 2267 O O . ASP A 1 289 ? 29.805 -24.322 -5.286 1.00 43.38 289 ASP A O 1
ATOM 2271 N N . THR A 1 290 ? 31.050 -26.011 -4.488 1.00 49.53 290 THR A N 1
ATOM 2272 C CA . THR A 1 290 ? 31.601 -25.356 -3.310 1.00 49.53 290 THR A CA 1
ATOM 2273 C C . THR A 1 290 ? 32.602 -24.281 -3.739 1.00 49.53 290 THR A C 1
ATOM 2275 O O . THR A 1 290 ? 33.762 -24.583 -4.007 1.00 49.53 290 THR A O 1
ATOM 2278 N N . HIS A 1 291 ? 32.187 -23.016 -3.773 1.00 47.19 291 HIS A N 1
ATOM 2279 C CA . HIS A 1 291 ? 33.119 -21.891 -3.826 1.00 47.19 291 HIS A CA 1
ATOM 2280 C C . HIS A 1 291 ? 32.762 -20.848 -2.765 1.00 47.19 291 HIS A C 1
ATOM 2282 O O . HIS A 1 291 ? 31.779 -20.113 -2.862 1.00 47.19 291 HIS A O 1
ATOM 2288 N N . GLU A 1 292 ? 33.594 -20.811 -1.725 1.00 49.31 292 GLU A N 1
ATOM 2289 C CA . GLU A 1 292 ? 33.611 -19.790 -0.685 1.00 49.31 292 GLU A CA 1
ATOM 2290 C C . GLU A 1 292 ? 33.861 -18.413 -1.319 1.00 49.31 292 GLU A C 1
ATOM 2292 O O . GLU A 1 292 ? 34.941 -18.117 -1.835 1.00 49.31 292 GLU A O 1
ATOM 2297 N N . LEU A 1 293 ? 32.843 -17.552 -1.296 1.00 43.44 293 LEU A N 1
ATOM 2298 C CA . LEU A 1 293 ? 32.962 -16.166 -1.732 1.00 43.44 293 LEU A CA 1
ATOM 2299 C C . LEU A 1 293 ? 33.752 -15.375 -0.681 1.00 43.44 293 LEU A C 1
ATOM 2301 O O . LEU A 1 293 ? 33.227 -14.983 0.361 1.00 43.44 293 LEU A O 1
ATOM 2305 N N . SER A 1 294 ? 35.030 -15.142 -0.976 1.00 53.47 294 SER A N 1
ATOM 2306 C CA . SER A 1 294 ? 35.907 -14.224 -0.249 1.00 53.47 294 SER A CA 1
ATOM 2307 C C . SER A 1 294 ? 35.262 -12.836 -0.132 1.00 53.47 294 SER A C 1
ATOM 2309 O O . SER A 1 294 ? 35.120 -12.120 -1.123 1.00 53.47 294 SER A O 1
ATOM 2311 N N . HIS A 1 295 ? 34.914 -12.446 1.096 1.00 55.47 295 HIS A N 1
ATOM 2312 C CA . HIS A 1 295 ? 34.512 -11.094 1.491 1.00 55.47 295 HIS A CA 1
ATOM 2313 C C . HIS A 1 295 ? 35.500 -10.042 0.946 1.00 55.47 295 HIS A C 1
ATOM 2315 O O . HIS A 1 295 ? 36.611 -9.905 1.458 1.00 55.47 295 HIS A O 1
ATOM 2321 N N . GLN A 1 296 ? 35.093 -9.255 -0.052 1.00 54.66 296 GLN A N 1
ATOM 2322 C CA . GLN A 1 296 ? 35.766 -7.995 -0.372 1.00 54.66 296 GLN A CA 1
ATOM 2323 C C . GLN A 1 296 ? 35.317 -6.939 0.643 1.00 54.66 296 GLN A C 1
ATOM 2325 O O . GLN A 1 296 ? 34.157 -6.530 0.680 1.00 54.66 296 GLN A O 1
ATOM 2330 N N . GLN A 1 297 ? 36.240 -6.556 1.527 1.00 50.56 297 GLN A N 1
ATOM 2331 C CA . GLN A 1 297 ? 36.077 -5.463 2.482 1.00 50.56 297 GLN A CA 1
ATOM 2332 C C . GLN A 1 297 ? 36.563 -4.156 1.852 1.00 50.56 297 GLN A C 1
ATOM 2334 O O . GLN A 1 297 ? 37.672 -3.702 2.127 1.00 50.56 297 GLN A O 1
ATOM 2339 N N . ASP A 1 298 ? 35.717 -3.526 1.045 1.00 62.94 298 ASP A N 1
ATOM 2340 C CA . ASP A 1 298 ? 35.961 -2.162 0.580 1.00 62.94 298 ASP A CA 1
ATOM 2341 C C . ASP A 1 298 ? 35.415 -1.164 1.612 1.00 62.94 298 ASP A C 1
ATOM 2343 O O . ASP A 1 298 ? 34.280 -0.696 1.530 1.00 62.94 298 ASP A O 1
ATOM 2347 N N . PHE A 1 299 ? 36.226 -0.838 2.623 1.00 64.81 299 PHE A N 1
ATOM 2348 C CA . PHE A 1 299 ? 35.970 0.290 3.522 1.00 64.81 299 PHE A CA 1
ATOM 2349 C C . PHE A 1 299 ? 36.926 1.443 3.208 1.00 64.81 299 PHE A C 1
ATOM 2351 O O . PHE A 1 299 ? 38.135 1.345 3.424 1.00 64.81 299 PHE A O 1
ATOM 2358 N N . VAL A 1 300 ? 36.374 2.578 2.775 1.00 56.84 300 VAL A N 1
ATOM 2359 C CA . VAL A 1 300 ? 37.090 3.859 2.766 1.00 56.84 300 VAL A CA 1
ATOM 2360 C C . VAL A 1 300 ? 37.145 4.371 4.204 1.00 56.84 300 VAL A C 1
ATOM 2362 O O . VAL A 1 300 ? 36.121 4.720 4.792 1.00 56.84 300 VAL A O 1
ATOM 2365 N N . LYS A 1 301 ? 38.345 4.405 4.789 1.00 51.94 301 LYS A N 1
ATOM 2366 C CA . LYS A 1 301 ? 38.579 5.062 6.079 1.00 51.94 301 LYS A CA 1
ATOM 2367 C C . LYS A 1 301 ? 38.489 6.571 5.874 1.00 51.94 301 LYS A C 1
ATOM 2369 O O . LYS A 1 301 ? 39.327 7.150 5.190 1.00 51.94 301 LYS A O 1
ATOM 2374 N N . VAL A 1 302 ? 37.478 7.190 6.472 1.00 52.69 302 VAL A N 1
ATOM 2375 C CA . VAL A 1 302 ? 37.441 8.642 6.654 1.00 52.69 302 VAL A CA 1
ATOM 2376 C C . VAL A 1 302 ? 38.345 8.957 7.844 1.00 52.69 302 VAL A C 1
ATOM 2378 O O . VAL A 1 302 ? 38.088 8.483 8.952 1.00 52.69 302 VAL A O 1
ATOM 2381 N N . ALA A 1 303 ? 39.439 9.664 7.567 1.00 53.91 303 ALA A N 1
ATOM 2382 C CA . ALA A 1 303 ? 40.261 10.341 8.564 1.00 53.91 303 ALA A CA 1
ATOM 2383 C C . ALA A 1 303 ? 39.665 11.719 8.873 1.00 53.91 303 ALA A C 1
ATOM 2385 O O . ALA A 1 303 ? 39.072 12.313 7.942 1.00 53.91 303 ALA A O 1
#

InterPro domains:
  IPR000571 Zinc finger, CCCH-type [PS50103] (188-216)
  IPR036855 Zinc finger, CCCH-type superfamily [SSF90229] (180-213)